Protein AF-A0A974TB53-F1 (afdb_monomer_lite)

Sequence (186 aa):
MPESQWANSAASGTAAAPPSTASGNTEPCIAALVDATGILVPASADDVLQRATAGQFFWLDIFTADAVARSNLLAKLGLNDTDRTWILHFGQAPRMAIAAPGARVVTMAIGPEDQWVEIHVLWTRAWIVTVWAGDAASLREVRQRFATGLHETHQTACVSGMVFASAVALDDRRKRDPGPCAALHA

pLDDT: mean 74.57, std 19.8, range [35.0, 96.62]

Secondary structure (DSSP, 8-state):
-PPPP----------PPPP-----------EEEE-TTS-EEE--HHHHHHHHHTT--EEEEE--S-HHHHHHHHHHTT--HHHHHHHT--SPPSEEEEETTEEEEEEEEE-GGG-EEEEEEEEESSEEEEEE-S-GGGGHHHHHHHHHHHHHHHHS-S-----SSSTTTTTTTTS-----------

Radius of gyration: 26.96 Å; chains: 1; bounding box: 76×101×52 Å

Structure (mmCIF, N/CA/C/O backbone):
data_AF-A0A974TB53-F1
#
_entry.id   AF-A0A974TB53-F1
#
loop_
_atom_site.group_PDB
_atom_site.id
_atom_site.type_symbol
_atom_site.label_atom_id
_atom_site.label_alt_id
_atom_site.label_comp_id
_atom_site.label_asym_id
_atom_site.label_entity_id
_atom_site.label_seq_id
_atom_site.pdbx_PDB_ins_code
_atom_site.Cartn_x
_atom_site.Cartn_y
_atom_site.Cartn_z
_atom_site.occupancy
_atom_site.B_iso_or_equiv
_atom_site.auth_seq_id
_atom_site.auth_comp_id
_atom_site.auth_asym_id
_atom_site.auth_atom_id
_atom_site.pdbx_PDB_model_num
ATOM 1 N N . MET A 1 1 ? -5.618 -88.867 -24.588 1.00 42.97 1 MET A N 1
ATOM 2 C CA . MET A 1 1 ? -4.859 -87.755 -23.983 1.00 42.97 1 MET A CA 1
ATOM 3 C C . MET A 1 1 ? -5.476 -86.469 -24.515 1.00 42.97 1 MET A C 1
ATOM 5 O O . MET A 1 1 ? -5.425 -86.286 -25.723 1.00 42.97 1 MET A O 1
ATOM 9 N N . PRO A 1 2 ? -6.194 -85.701 -23.678 1.00 57.38 2 PRO A N 1
ATOM 10 C CA . PRO A 1 2 ? -6.945 -84.516 -24.087 1.00 57.38 2 PRO A CA 1
ATOM 11 C C . PRO A 1 2 ? -6.045 -83.272 -24.072 1.00 57.38 2 PRO A C 1
ATOM 13 O O . PRO A 1 2 ? -5.333 -83.051 -23.095 1.00 57.38 2 PRO A O 1
ATOM 16 N N . GLU A 1 3 ? -6.082 -82.469 -25.136 1.00 50.22 3 GLU A N 1
ATOM 17 C CA . GLU A 1 3 ? -5.454 -81.145 -25.165 1.00 50.22 3 GLU A CA 1
ATOM 18 C C . GLU A 1 3 ? -6.449 -80.066 -24.739 1.00 50.22 3 GLU A C 1
ATOM 20 O O . GLU A 1 3 ? -7.622 -80.051 -25.117 1.00 50.22 3 GLU A O 1
ATOM 25 N N . SER A 1 4 ? -5.945 -79.208 -23.867 1.00 64.81 4 SER A N 1
ATOM 26 C CA . SER A 1 4 ? -6.684 -78.356 -22.956 1.00 64.81 4 SER A CA 1
ATOM 27 C C . SER A 1 4 ? -7.218 -77.090 -23.621 1.00 64.81 4 SER A C 1
ATOM 29 O O . SER A 1 4 ? -6.478 -76.307 -24.210 1.00 64.81 4 SER A O 1
ATOM 31 N N . GLN A 1 5 ? -8.509 -76.850 -23.407 1.00 51.31 5 GLN A N 1
ATOM 32 C CA . GLN A 1 5 ? -9.182 -75.562 -23.541 1.00 51.31 5 GLN A CA 1
ATOM 33 C C . GLN A 1 5 ? -8.558 -74.536 -22.584 1.00 51.31 5 GLN A C 1
ATOM 35 O O . GLN A 1 5 ? -8.612 -74.724 -21.370 1.00 51.31 5 GLN A O 1
ATOM 40 N N . TRP A 1 6 ? -8.018 -73.438 -23.116 1.00 54.56 6 TRP A N 1
ATOM 41 C CA . TRP A 1 6 ? -7.736 -72.222 -22.351 1.00 54.56 6 TRP A CA 1
ATOM 42 C C . TRP A 1 6 ? -8.387 -71.035 -23.057 1.00 54.56 6 TRP A C 1
ATOM 44 O O . TRP A 1 6 ? -8.051 -70.685 -24.187 1.00 54.56 6 TRP A O 1
ATOM 54 N N . ALA A 1 7 ? -9.375 -70.465 -22.375 1.00 51.41 7 ALA A N 1
ATOM 55 C CA . ALA A 1 7 ? -10.056 -69.237 -22.734 1.00 51.41 7 ALA A CA 1
ATOM 56 C C . ALA A 1 7 ? -9.145 -68.036 -22.451 1.00 51.41 7 ALA A C 1
ATOM 58 O O . ALA A 1 7 ? -8.627 -67.915 -21.344 1.00 51.41 7 ALA A O 1
ATOM 59 N N . ASN A 1 8 ? -9.010 -67.120 -23.411 1.00 52.06 8 ASN A N 1
ATOM 60 C CA . ASN A 1 8 ? -8.474 -65.785 -23.160 1.00 52.06 8 ASN A CA 1
ATOM 61 C C . ASN A 1 8 ? -9.580 -64.756 -23.399 1.00 52.06 8 ASN A C 1
ATOM 63 O O . ASN A 1 8 ? -9.909 -64.411 -24.532 1.00 52.06 8 ASN A O 1
ATOM 67 N N . SER A 1 9 ? -10.161 -64.298 -22.291 1.00 52.25 9 SER A N 1
ATOM 68 C CA . SER A 1 9 ? -11.059 -63.151 -22.225 1.00 52.25 9 SER A CA 1
ATOM 69 C C . SER A 1 9 ? -10.291 -61.872 -22.555 1.00 52.25 9 SER A C 1
ATOM 71 O O . SER A 1 9 ? -9.359 -61.497 -21.846 1.00 52.25 9 SER A O 1
ATOM 73 N N . ALA A 1 10 ? -10.705 -61.179 -23.614 1.00 45.72 10 ALA A N 1
ATOM 74 C CA . ALA A 1 10 ? -10.272 -59.820 -23.899 1.00 45.72 10 ALA A CA 1
ATOM 75 C C . ALA A 1 10 ? -10.968 -58.855 -22.924 1.00 45.72 10 ALA A C 1
ATOM 77 O O . ALA A 1 10 ? -12.157 -58.570 -23.059 1.00 45.72 10 ALA A O 1
ATOM 78 N N . ALA A 1 11 ? -10.235 -58.366 -21.925 1.00 47.53 11 ALA A N 1
ATOM 79 C CA . ALA A 1 11 ? -10.660 -57.239 -21.105 1.00 47.53 11 ALA A CA 1
ATOM 80 C C . ALA A 1 11 ? -10.198 -55.938 -21.778 1.00 47.53 11 ALA A C 1
ATOM 82 O O . ALA A 1 11 ? -9.008 -55.627 -21.808 1.00 47.53 11 ALA A O 1
ATOM 83 N N . SER A 1 12 ? -11.146 -55.178 -22.327 1.00 49.22 12 SER A N 1
ATOM 84 C CA . SER A 1 12 ? -10.936 -53.792 -22.747 1.00 49.22 12 SER A CA 1
ATOM 85 C C . SER A 1 12 ? -10.711 -52.921 -21.511 1.00 49.22 12 SER A C 1
ATOM 87 O O . SER A 1 12 ? -11.651 -52.426 -20.896 1.00 49.22 12 SER A O 1
ATOM 89 N N . GLY A 1 13 ? -9.447 -52.755 -21.126 1.00 42.25 13 GLY A N 1
ATOM 90 C CA . GLY A 1 13 ? -9.033 -51.724 -20.185 1.00 42.25 13 GLY A CA 1
ATOM 91 C C . GLY A 1 13 ? -9.036 -50.370 -20.886 1.00 42.25 13 GLY A C 1
ATOM 92 O O . GLY A 1 13 ? -8.106 -50.052 -21.624 1.00 42.25 13 GLY A O 1
ATOM 93 N N . THR A 1 14 ? -10.080 -49.574 -20.662 1.00 49.22 14 THR A N 1
ATOM 94 C CA . THR A 1 14 ? -10.079 -48.135 -20.943 1.00 49.22 14 THR A CA 1
ATOM 95 C C . THR A 1 14 ? -8.980 -47.498 -20.098 1.00 49.22 14 THR A C 1
ATOM 97 O O . THR A 1 14 ? -9.155 -47.273 -18.902 1.00 49.22 14 THR A O 1
ATOM 100 N N . ALA A 1 15 ? -7.819 -47.255 -20.704 1.00 47.12 15 ALA A N 1
ATOM 101 C CA . ALA A 1 15 ? -6.759 -46.482 -20.081 1.00 47.12 15 ALA A CA 1
ATOM 102 C C . ALA A 1 15 ? -7.272 -45.052 -19.867 1.00 47.12 15 ALA A C 1
ATOM 104 O O . ALA A 1 15 ? -7.548 -44.327 -20.823 1.00 47.12 15 ALA A O 1
ATOM 105 N N . ALA A 1 16 ? -7.441 -44.674 -18.600 1.00 45.31 16 ALA A N 1
ATOM 106 C CA . ALA A 1 16 ? -7.701 -43.303 -18.203 1.00 45.31 16 ALA A CA 1
ATOM 107 C C . ALA A 1 16 ? -6.558 -42.422 -18.721 1.00 45.31 16 ALA A C 1
ATOM 109 O O . ALA A 1 16 ? -5.386 -42.676 -18.430 1.00 45.31 16 ALA A O 1
ATOM 110 N N . ALA A 1 17 ? -6.908 -41.411 -19.514 1.00 45.88 17 ALA A N 1
ATOM 111 C CA . ALA A 1 17 ? -5.976 -40.375 -19.919 1.00 45.88 17 ALA A CA 1
ATOM 112 C C . ALA A 1 17 ? -5.320 -39.767 -18.662 1.00 45.88 17 ALA A C 1
ATOM 114 O O . ALA A 1 17 ? -6.017 -39.555 -17.663 1.00 45.88 17 ALA A O 1
ATOM 115 N N . PRO A 1 18 ? -4.003 -39.494 -18.677 1.00 49.19 18 PRO A N 1
ATOM 116 C CA . PRO A 1 18 ? -3.364 -38.794 -17.573 1.00 49.19 18 PRO A CA 1
ATOM 117 C C . PRO A 1 18 ? -4.063 -37.442 -17.363 1.00 49.19 18 PRO A C 1
ATOM 119 O O . PRO A 1 18 ? -4.491 -36.828 -18.347 1.00 49.19 18 PRO A O 1
ATOM 122 N N . PRO A 1 19 ? -4.200 -36.968 -16.111 1.00 44.72 19 PRO A N 1
ATOM 123 C CA . PRO A 1 19 ? -4.790 -35.667 -15.851 1.00 44.72 19 PRO A CA 1
ATOM 124 C C . PRO A 1 19 ? -4.003 -34.623 -16.636 1.00 44.72 19 PRO A C 1
ATOM 126 O O . PRO A 1 19 ? -2.792 -34.477 -16.454 1.00 44.72 19 PRO A O 1
ATOM 129 N N . SER A 1 20 ? -4.699 -33.926 -17.534 1.00 51.56 20 SER A N 1
ATOM 130 C CA . SER A 1 20 ? -4.191 -32.719 -18.161 1.00 51.56 20 SER A CA 1
ATOM 131 C C . SER A 1 20 ? -3.673 -31.824 -17.047 1.00 51.56 20 SER A C 1
ATOM 133 O O . SER A 1 20 ? -4.441 -31.371 -16.199 1.00 51.56 20 SER A O 1
ATOM 135 N N . THR A 1 21 ? -2.360 -31.609 -17.020 1.00 43.12 21 THR A N 1
ATOM 136 C CA . THR A 1 21 ? -1.756 -30.547 -16.230 1.00 43.12 21 THR A CA 1
ATOM 137 C C . THR A 1 21 ? -2.483 -29.275 -16.618 1.00 43.12 21 THR A C 1
ATOM 139 O O . THR A 1 21 ? -2.340 -28.800 -17.746 1.00 43.12 21 THR A O 1
ATOM 142 N N . ALA A 1 22 ? -3.315 -28.776 -15.705 1.00 43.00 22 A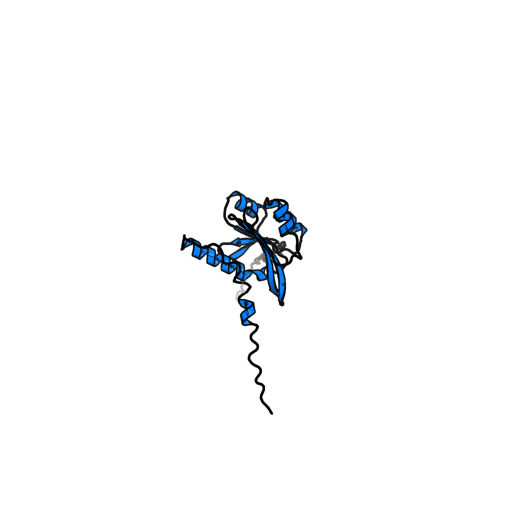LA A N 1
ATOM 143 C CA . ALA A 1 22 ? -3.845 -27.436 -15.773 1.00 43.00 22 ALA A CA 1
ATOM 144 C C . ALA A 1 22 ? -2.627 -26.517 -15.870 1.00 43.00 22 ALA A C 1
ATOM 146 O O . ALA A 1 22 ? -1.950 -26.246 -14.880 1.00 43.00 22 ALA A O 1
ATOM 147 N N . SER A 1 23 ? -2.306 -26.101 -17.093 1.00 43.94 23 SER A N 1
ATOM 148 C CA . SER A 1 23 ? -1.530 -24.900 -17.327 1.00 43.94 23 SER A CA 1
ATOM 149 C C . SER A 1 23 ? -2.449 -23.786 -16.848 1.00 43.94 23 SER A C 1
ATOM 151 O O . SER A 1 23 ? -3.318 -23.305 -17.570 1.00 43.94 23 SER A O 1
ATOM 153 N N . GLY A 1 24 ? -2.407 -23.558 -15.536 1.00 38.12 24 GLY A N 1
ATOM 154 C CA . GLY A 1 24 ? -3.139 -22.498 -14.889 1.00 38.12 24 GLY A CA 1
ATOM 155 C C . GLY A 1 24 ? -2.598 -21.213 -15.470 1.00 38.12 24 GLY A C 1
ATOM 156 O O . GLY A 1 24 ? -1.428 -20.884 -15.279 1.00 38.12 24 GLY A O 1
ATOM 157 N N . ASN A 1 25 ? -3.453 -20.507 -16.195 1.00 37.66 25 ASN A N 1
ATOM 158 C CA . ASN A 1 25 ? -3.259 -19.112 -16.539 1.00 37.66 25 ASN A CA 1
ATOM 159 C C . ASN A 1 25 ? -3.377 -18.332 -15.223 1.00 37.66 25 ASN A C 1
ATOM 161 O O . ASN A 1 25 ? -4.394 -17.701 -14.951 1.00 37.66 25 ASN A O 1
ATOM 165 N N . THR A 1 26 ? -2.394 -18.489 -14.340 1.00 49.94 26 THR A N 1
ATOM 166 C CA . THR A 1 26 ? -2.330 -17.766 -13.081 1.00 49.94 26 THR A CA 1
ATOM 167 C C . THR A 1 26 ? -1.953 -16.353 -13.470 1.00 49.94 26 THR A C 1
ATOM 169 O O . THR A 1 26 ? -0.773 -16.051 -13.655 1.00 49.94 26 THR A O 1
ATOM 172 N N . GLU A 1 27 ? -2.964 -15.513 -13.699 1.00 55.47 27 GLU A N 1
ATOM 173 C CA . GLU A 1 27 ? -2.743 -14.082 -13.849 1.00 55.47 27 GLU A CA 1
ATOM 174 C C . GLU A 1 27 ? -1.835 -13.628 -12.699 1.00 55.47 27 GLU A C 1
ATOM 176 O O . GLU A 1 27 ? -2.059 -14.019 -11.545 1.00 55.47 27 GLU A O 1
ATOM 181 N N . PRO A 1 28 ? -0.765 -12.877 -12.999 1.00 61.94 28 PRO A N 1
ATOM 182 C CA . PRO A 1 28 ? 0.184 -12.474 -11.982 1.00 61.94 28 PRO A CA 1
ATOM 183 C C . PRO A 1 28 ? -0.561 -11.676 -10.916 1.00 61.94 28 PRO A C 1
ATOM 185 O O . PRO A 1 28 ? -1.169 -10.643 -11.192 1.00 61.94 28 PRO A O 1
ATOM 188 N N . CYS A 1 29 ? -0.533 -12.187 -9.689 1.00 76.56 29 CYS A N 1
ATOM 189 C CA . CYS A 1 29 ? -1.139 -11.533 -8.544 1.00 76.56 29 CYS A CA 1
ATOM 190 C C . CYS A 1 29 ? -0.457 -10.173 -8.341 1.00 76.56 29 CYS A C 1
ATOM 192 O O . CYS A 1 29 ? 0.718 -10.116 -7.994 1.00 76.56 29 CYS A O 1
ATOM 194 N N . ILE A 1 30 ? -1.177 -9.081 -8.607 1.00 84.94 30 ILE A N 1
ATOM 195 C CA . ILE A 1 30 ? -0.637 -7.713 -8.537 1.00 84.94 30 ILE A CA 1
ATOM 196 C C . ILE A 1 30 ? -0.696 -7.110 -7.129 1.00 84.94 30 ILE A C 1
ATOM 198 O O . ILE A 1 30 ? -0.073 -6.077 -6.870 1.00 84.94 30 ILE A O 1
ATOM 202 N N . ALA A 1 31 ? -1.485 -7.725 -6.246 1.00 90.12 31 ALA A N 1
ATOM 203 C CA . ALA A 1 31 ? -1.683 -7.293 -4.877 1.00 90.12 31 ALA A CA 1
ATOM 204 C C . ALA A 1 31 ? -2.130 -8.449 -3.986 1.00 90.12 31 ALA A C 1
ATOM 206 O O . ALA A 1 31 ? -2.887 -9.325 -4.403 1.00 90.12 31 ALA A O 1
ATOM 207 N N . ALA A 1 32 ? -1.705 -8.413 -2.733 1.00 92.12 32 ALA A N 1
ATOM 208 C CA . ALA A 1 32 ? -2.058 -9.420 -1.755 1.00 92.12 32 ALA A CA 1
ATOM 209 C C . ALA A 1 32 ? -2.308 -8.800 -0.382 1.00 92.12 32 ALA A C 1
ATOM 211 O O . ALA A 1 32 ? -1.720 -7.788 -0.004 1.00 92.12 32 ALA A O 1
ATOM 212 N N . LEU A 1 33 ? -3.197 -9.431 0.372 1.00 91.44 33 LEU A N 1
ATOM 213 C CA . LEU A 1 33 ? -3.407 -9.142 1.777 1.00 91.44 33 LEU A CA 1
ATOM 214 C C . LEU A 1 33 ? -2.342 -9.878 2.581 1.00 91.44 33 LEU A C 1
ATOM 216 O O . LEU A 1 33 ? -2.084 -11.058 2.345 1.00 91.44 33 LEU A O 1
ATOM 220 N N . VAL A 1 34 ? -1.747 -9.186 3.545 1.00 87.56 34 VAL A N 1
ATOM 221 C CA . VAL A 1 34 ? -0.861 -9.813 4.523 1.00 87.56 34 VAL A CA 1
ATOM 222 C C . VAL A 1 34 ? -1.735 -10.407 5.619 1.00 87.56 34 VAL A C 1
ATOM 224 O O . VAL A 1 34 ? -2.465 -9.684 6.304 1.00 87.56 34 VAL A O 1
ATOM 227 N N . ASP A 1 35 ? -1.716 -11.729 5.752 1.00 82.62 35 ASP A N 1
ATOM 228 C CA . ASP A 1 35 ? -2.458 -12.407 6.808 1.00 82.62 35 ASP A CA 1
ATOM 229 C C . ASP A 1 35 ? -1.748 -12.316 8.172 1.00 82.62 35 ASP A C 1
ATOM 231 O O . ASP A 1 35 ? -0.656 -11.758 8.306 1.00 82.62 35 ASP A O 1
ATOM 235 N N . ALA A 1 36 ? -2.377 -12.878 9.208 1.00 76.88 36 ALA A N 1
ATOM 236 C CA . ALA A 1 36 ? -1.829 -12.872 10.562 1.00 76.88 36 ALA A CA 1
ATOM 237 C C . ALA A 1 36 ? -0.488 -13.619 10.683 1.00 76.88 36 ALA A C 1
ATOM 239 O O . ALA A 1 36 ? 0.217 -13.410 11.661 1.00 76.88 36 ALA A O 1
ATOM 240 N N . THR A 1 37 ? -0.134 -14.472 9.717 1.00 73.88 37 THR A N 1
ATOM 241 C CA . THR A 1 37 ? 1.133 -15.221 9.650 1.00 73.88 37 THR A CA 1
ATOM 242 C C . THR A 1 37 ? 2.181 -14.547 8.757 1.00 73.88 37 THR A C 1
ATOM 244 O O . THR A 1 37 ? 3.331 -14.982 8.703 1.00 73.88 37 THR A O 1
ATOM 247 N N . GLY A 1 38 ? 1.815 -13.450 8.090 1.00 76.25 38 GLY A N 1
ATOM 248 C CA . GLY A 1 38 ? 2.710 -12.670 7.239 1.00 76.25 38 GLY A CA 1
ATOM 249 C C . GLY A 1 38 ? 2.776 -13.219 5.820 1.00 76.25 38 GLY A C 1
ATOM 250 O O . GLY A 1 38 ? 3.624 -12.793 5.032 1.00 76.25 38 GLY A O 1
ATOM 251 N N . ILE A 1 39 ? 1.899 -14.171 5.497 1.00 83.25 39 ILE A N 1
ATOM 252 C CA . ILE A 1 39 ? 1.774 -14.761 4.172 1.00 83.25 39 ILE A CA 1
ATOM 253 C C . ILE A 1 39 ? 0.922 -13.834 3.307 1.00 83.25 39 ILE A C 1
ATOM 255 O O . ILE A 1 39 ? -0.051 -13.227 3.758 1.00 83.25 39 ILE A O 1
ATOM 259 N N . LEU A 1 40 ? 1.326 -13.721 2.042 1.00 87.00 40 LEU A N 1
ATOM 260 C CA . LEU A 1 40 ? 0.571 -13.015 1.022 1.00 87.00 40 LEU A CA 1
ATOM 261 C C . LEU A 1 40 ? -0.572 -13.894 0.521 1.00 87.00 40 LEU A C 1
ATOM 263 O O . LEU A 1 40 ? -0.343 -14.907 -0.138 1.00 87.00 40 LEU A O 1
ATOM 267 N N . VAL A 1 41 ? -1.798 -13.467 0.792 1.00 90.44 41 VAL A N 1
ATOM 268 C CA . VAL A 1 41 ? -3.006 -14.048 0.210 1.00 90.44 41 VAL A CA 1
ATOM 269 C C . VAL A 1 41 ? -3.426 -13.170 -0.966 1.00 90.44 41 VAL A C 1
ATOM 271 O O . VAL A 1 41 ? -3.638 -11.975 -0.747 1.00 90.44 41 VAL A O 1
ATOM 274 N N . PRO A 1 42 ? -3.537 -13.705 -2.200 1.00 90.75 42 PRO A N 1
ATOM 275 C CA . PRO A 1 42 ? -4.005 -12.933 -3.345 1.00 90.75 42 PRO A CA 1
ATOM 276 C C . PRO A 1 42 ? -5.272 -12.155 -3.011 1.00 90.75 42 PRO A C 1
ATOM 278 O O . PRO A 1 42 ? -6.210 -12.716 -2.447 1.00 90.75 42 PRO A O 1
ATOM 281 N N . ALA A 1 43 ? -5.272 -10.861 -3.319 1.00 89.12 43 ALA A N 1
ATOM 282 C CA . ALA A 1 43 ? -6.369 -9.977 -2.969 1.00 89.12 43 ALA A CA 1
ATOM 283 C C . ALA A 1 43 ? -7.109 -9.553 -4.230 1.00 89.12 43 ALA A C 1
ATOM 285 O O . ALA A 1 43 ? -6.548 -8.881 -5.100 1.00 89.12 43 ALA A O 1
ATOM 286 N N . SER A 1 44 ? -8.388 -9.908 -4.310 1.00 86.12 44 SER A N 1
ATOM 287 C CA . SER A 1 44 ? -9.283 -9.263 -5.255 1.00 86.12 44 SER A CA 1
ATOM 288 C C . SER A 1 44 ? -9.660 -7.872 -4.746 1.00 86.12 44 SER A C 1
ATOM 290 O O . SER A 1 44 ? -9.516 -7.528 -3.569 1.00 86.12 44 SER A O 1
ATOM 292 N N . ALA A 1 45 ? -10.186 -7.051 -5.645 1.00 82.56 45 ALA A N 1
ATOM 293 C CA . ALA A 1 45 ? -10.740 -5.770 -5.246 1.00 82.56 45 ALA A CA 1
ATOM 294 C C . ALA A 1 45 ? -11.922 -5.895 -4.270 1.00 82.56 45 ALA A C 1
ATOM 296 O O . ALA A 1 45 ? -12.100 -5.023 -3.419 1.00 82.56 45 ALA A O 1
ATOM 297 N N . ASP A 1 46 ? -12.708 -6.963 -4.396 1.00 86.25 46 ASP A N 1
ATOM 298 C CA . ASP A 1 46 ? -13.880 -7.192 -3.557 1.00 86.25 46 ASP A CA 1
ATOM 299 C C . ASP A 1 46 ? -13.455 -7.573 -2.133 1.00 86.25 46 ASP A C 1
ATOM 301 O O . ASP A 1 46 ? -14.017 -7.044 -1.175 1.00 86.25 46 ASP A O 1
ATOM 305 N N . ASP A 1 47 ? -12.388 -8.371 -1.978 1.00 88.38 47 ASP A N 1
ATOM 306 C CA . ASP A 1 47 ? -11.802 -8.697 -0.666 1.00 88.38 47 ASP A CA 1
ATOM 307 C C . ASP A 1 47 ? -11.357 -7.433 0.079 1.00 88.38 47 ASP A C 1
ATOM 309 O O . ASP A 1 47 ? -11.581 -7.267 1.283 1.00 88.38 47 ASP A O 1
ATOM 313 N N . VAL A 1 48 ? -10.719 -6.522 -0.655 1.00 86.62 48 VAL A N 1
ATOM 314 C CA . VAL A 1 48 ? -10.229 -5.249 -0.129 1.00 86.62 48 VAL A CA 1
ATOM 315 C C . VAL A 1 48 ? -11.395 -4.357 0.301 1.00 86.62 48 VAL A C 1
ATOM 317 O O . VAL A 1 48 ? -11.391 -3.836 1.420 1.00 86.62 48 VAL A O 1
ATOM 320 N N . LEU A 1 49 ? -12.415 -4.213 -0.551 1.00 86.56 49 LEU A N 1
ATOM 321 C CA . LEU A 1 49 ? -13.607 -3.421 -0.246 1.00 86.56 49 LEU A CA 1
ATOM 322 C C . LEU A 1 49 ? -14.376 -3.992 0.953 1.00 86.56 49 LEU A C 1
ATOM 324 O O . LEU A 1 49 ? -14.817 -3.235 1.823 1.00 86.56 49 LEU A O 1
ATOM 328 N N . GLN A 1 50 ? -14.503 -5.317 1.035 1.00 89.31 50 GLN A N 1
ATOM 329 C CA . GLN A 1 50 ? -15.153 -5.998 2.149 1.00 89.31 50 GLN A CA 1
ATOM 330 C C . GLN A 1 50 ? -14.443 -5.699 3.475 1.00 89.31 50 GLN A C 1
ATOM 332 O O . GLN A 1 50 ? -15.102 -5.311 4.440 1.00 89.31 50 GLN A O 1
ATOM 337 N N . ARG A 1 51 ? -13.109 -5.820 3.533 1.00 88.56 51 ARG A N 1
ATOM 338 C CA . ARG A 1 51 ? -12.338 -5.533 4.759 1.00 88.56 51 ARG A CA 1
ATOM 339 C C . ARG A 1 51 ? -12.405 -4.065 5.162 1.00 88.56 51 ARG A C 1
ATOM 341 O O . ARG A 1 51 ? -12.592 -3.770 6.342 1.00 88.56 51 ARG A O 1
ATOM 348 N N . ALA A 1 52 ? -12.310 -3.160 4.188 1.00 85.12 52 ALA A N 1
ATOM 349 C CA . ALA A 1 52 ? -12.453 -1.726 4.419 1.00 85.12 52 ALA A CA 1
ATOM 350 C C . ALA A 1 52 ? -13.831 -1.382 5.007 1.00 85.12 52 ALA A C 1
ATOM 352 O O . ALA A 1 52 ? -13.915 -0.653 5.994 1.00 85.12 52 ALA A O 1
ATOM 353 N N . THR A 1 53 ? -14.901 -1.963 4.459 1.00 87.19 53 THR A N 1
ATOM 354 C CA . THR A 1 53 ? -16.281 -1.737 4.925 1.00 87.19 53 THR A CA 1
ATOM 355 C C . THR A 1 53 ? -16.536 -2.358 6.299 1.00 87.19 53 THR A C 1
ATOM 357 O O . THR A 1 53 ? -17.243 -1.778 7.119 1.00 87.19 53 THR A O 1
ATOM 360 N N . ALA A 1 54 ? -15.933 -3.516 6.582 1.00 87.81 54 ALA A N 1
ATOM 361 C CA . ALA A 1 54 ? -16.032 -4.184 7.878 1.00 87.81 54 ALA A CA 1
ATOM 362 C C . ALA A 1 54 ? -15.259 -3.465 9.002 1.00 87.81 54 ALA A C 1
ATOM 364 O O . ALA A 1 54 ? -15.377 -3.859 10.163 1.00 87.81 54 ALA A O 1
AT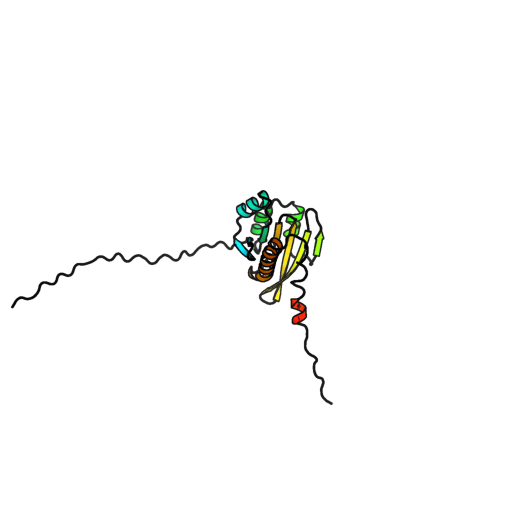OM 365 N N . GLY A 1 55 ? -14.447 -2.448 8.682 1.00 83.50 55 GLY A N 1
ATOM 366 C CA . GLY A 1 55 ? -13.622 -1.730 9.659 1.00 83.50 55 GLY A CA 1
ATOM 367 C C . GLY A 1 55 ? -12.541 -2.603 10.303 1.00 83.50 55 GLY A C 1
ATOM 368 O O . GLY A 1 55 ? -12.029 -2.268 11.371 1.00 83.50 55 GLY A O 1
ATOM 369 N N . GLN A 1 56 ? -12.211 -3.738 9.684 1.00 85.00 56 GLN A N 1
ATOM 370 C CA . GLN A 1 56 ? -11.180 -4.642 10.175 1.00 85.00 56 GLN A CA 1
ATOM 371 C C . GLN A 1 56 ? -9.811 -4.108 9.791 1.00 85.00 56 GLN A C 1
ATOM 373 O O . GLN A 1 56 ? -9.613 -3.663 8.662 1.00 85.00 56 GLN A O 1
ATOM 378 N N . PHE A 1 57 ? -8.851 -4.204 10.710 1.00 86.50 57 PHE A N 1
ATOM 379 C CA . PHE A 1 57 ? -7.478 -3.873 10.370 1.00 86.50 57 PHE A CA 1
ATOM 380 C C . PHE A 1 57 ? -6.949 -4.817 9.286 1.00 86.50 57 PHE A C 1
ATOM 382 O O . PHE A 1 57 ? -7.067 -6.038 9.410 1.00 86.50 57 PHE A O 1
ATOM 389 N N . PHE A 1 58 ? -6.345 -4.268 8.235 1.00 89.62 58 PHE A N 1
ATOM 390 C CA . PHE A 1 58 ? -5.669 -5.063 7.213 1.00 89.62 58 PHE A CA 1
ATOM 391 C C . PHE A 1 58 ? -4.418 -4.368 6.686 1.00 89.62 58 PHE A C 1
ATOM 393 O O . PHE A 1 58 ? -4.297 -3.144 6.718 1.00 89.62 58 PHE A O 1
ATOM 400 N N . TRP A 1 59 ? -3.498 -5.166 6.153 1.00 93.81 59 TRP A N 1
ATOM 401 C CA . TRP A 1 59 ? -2.396 -4.673 5.343 1.00 93.81 59 TRP A CA 1
ATOM 402 C C . TRP A 1 59 ? -2.554 -5.202 3.917 1.00 93.81 59 TRP A C 1
ATOM 404 O O . TRP A 1 59 ? -2.558 -6.412 3.695 1.00 93.81 59 TRP A O 1
ATOM 414 N N . LEU A 1 60 ? -2.728 -4.284 2.966 1.00 94.12 60 LEU A N 1
ATOM 415 C CA . LEU A 1 60 ? -2.712 -4.551 1.532 1.00 94.12 60 LEU A CA 1
ATOM 416 C C . LEU A 1 60 ? -1.339 -4.204 0.954 1.00 94.12 60 LEU A C 1
ATOM 418 O O . LEU A 1 60 ? -0.871 -3.075 1.091 1.00 94.12 60 LEU A O 1
ATOM 422 N N . ASP A 1 61 ? -0.726 -5.161 0.274 1.00 94.19 61 ASP A N 1
ATOM 423 C CA . ASP A 1 61 ? 0.565 -4.999 -0.373 1.00 94.19 61 ASP A CA 1
ATOM 424 C C . ASP A 1 61 ? 0.426 -5.100 -1.894 1.00 94.19 61 ASP A C 1
ATOM 426 O O . ASP A 1 61 ? -0.015 -6.125 -2.410 1.00 94.19 61 ASP A O 1
ATOM 430 N N . ILE A 1 62 ? 0.779 -4.032 -2.609 1.00 94.00 62 ILE A N 1
ATOM 431 C CA . ILE A 1 62 ? 0.653 -3.899 -4.064 1.00 94.00 62 ILE A CA 1
ATOM 432 C C . ILE A 1 62 ? 2.058 -3.825 -4.666 1.00 94.00 62 ILE A C 1
ATOM 434 O O . ILE A 1 62 ? 2.766 -2.836 -4.476 1.00 94.00 62 ILE A O 1
ATOM 438 N N . PHE A 1 63 ? 2.446 -4.854 -5.418 1.00 90.31 63 PHE A N 1
ATOM 439 C CA . PHE A 1 63 ? 3.830 -5.066 -5.875 1.00 90.31 63 PHE A CA 1
ATOM 440 C C . PHE A 1 63 ? 3.963 -5.205 -7.401 1.00 90.31 63 PHE A C 1
ATOM 442 O O . PHE A 1 63 ? 4.925 -5.774 -7.911 1.00 90.31 63 PHE A O 1
ATOM 449 N N . THR A 1 64 ? 3.001 -4.678 -8.162 1.00 86.00 64 THR A N 1
ATOM 450 C CA . THR A 1 64 ? 3.052 -4.687 -9.631 1.00 86.00 64 THR A CA 1
ATOM 451 C C . THR A 1 64 ? 3.813 -3.495 -10.217 1.00 86.00 64 THR A C 1
ATOM 453 O O . THR A 1 64 ? 3.664 -2.349 -9.778 1.00 86.00 64 THR A O 1
ATOM 456 N N . ALA A 1 65 ? 4.579 -3.757 -11.280 1.00 84.88 65 ALA A N 1
ATOM 457 C CA . ALA A 1 65 ? 5.168 -2.721 -12.127 1.00 84.88 65 ALA A CA 1
ATOM 458 C C . ALA A 1 65 ? 4.128 -2.034 -13.037 1.00 84.88 65 ALA A C 1
ATOM 460 O O . ALA A 1 65 ? 4.374 -0.929 -13.521 1.00 84.88 65 ALA A O 1
ATOM 461 N N . ASP A 1 66 ? 2.955 -2.644 -13.243 1.00 89.12 66 ASP A N 1
ATOM 462 C CA . ASP A 1 66 ? 1.883 -2.079 -14.063 1.00 89.12 66 ASP A CA 1
ATOM 463 C C . ASP A 1 66 ? 1.180 -0.921 -13.334 1.00 89.12 66 ASP A C 1
ATOM 465 O O . ASP A 1 66 ? 0.398 -1.099 -12.392 1.00 89.12 66 ASP A O 1
ATOM 469 N N . ALA A 1 67 ? 1.451 0.297 -13.804 1.00 88.62 67 ALA A N 1
ATOM 470 C CA . ALA A 1 67 ? 0.874 1.519 -13.263 1.00 88.62 67 ALA A CA 1
ATOM 471 C C . ALA A 1 67 ? -0.652 1.607 -13.438 1.00 88.62 67 ALA A C 1
ATOM 473 O O . ALA A 1 67 ? -1.327 2.158 -12.564 1.00 88.62 67 ALA A O 1
ATOM 474 N N . VAL A 1 68 ? -1.204 1.063 -14.528 1.00 89.94 68 VAL A N 1
ATOM 475 C CA . VAL A 1 68 ? -2.648 1.078 -14.805 1.00 89.94 68 VAL A CA 1
ATOM 476 C C . VAL A 1 68 ? -3.357 0.125 -13.854 1.00 89.94 68 VAL A C 1
ATOM 478 O O . VAL A 1 68 ? -4.314 0.523 -13.187 1.00 89.94 68 VAL A O 1
ATOM 481 N N . ALA A 1 69 ? -2.849 -1.102 -13.723 1.00 88.38 69 ALA A N 1
ATOM 482 C CA . ALA A 1 69 ? -3.396 -2.093 -12.801 1.00 88.38 69 ALA A CA 1
ATOM 483 C C . ALA A 1 69 ? -3.381 -1.584 -11.349 1.00 88.38 69 ALA A C 1
ATOM 485 O O . ALA A 1 69 ? -4.387 -1.661 -10.638 1.00 88.38 69 ALA A O 1
ATOM 486 N N . ARG A 1 70 ? -2.268 -0.968 -10.935 1.00 90.00 70 ARG A N 1
ATOM 487 C CA . ARG A 1 70 ? -2.122 -0.349 -9.614 1.00 90.00 70 ARG A CA 1
ATOM 488 C C . ARG A 1 70 ? -3.111 0.798 -9.388 1.00 90.00 70 ARG A C 1
ATOM 490 O O . ARG A 1 70 ? -3.767 0.839 -8.349 1.00 90.00 70 ARG A O 1
ATOM 497 N N . SER A 1 71 ? -3.244 1.713 -10.349 1.00 90.25 71 SER A N 1
ATOM 498 C CA . SER A 1 71 ? -4.188 2.837 -10.267 1.00 90.25 71 SER A CA 1
ATOM 499 C C . SER A 1 71 ? -5.639 2.357 -10.139 1.00 90.25 71 SER A C 1
ATOM 501 O O . SER A 1 71 ? -6.381 2.831 -9.275 1.00 90.25 71 SER A O 1
ATOM 503 N N . ASN A 1 72 ? -6.023 1.355 -10.938 1.00 88.31 72 ASN A N 1
ATOM 504 C CA . ASN A 1 72 ? -7.360 0.764 -10.910 1.00 88.31 72 ASN A CA 1
ATOM 505 C C . ASN A 1 72 ? -7.678 0.108 -9.561 1.00 88.31 72 ASN A C 1
ATOM 507 O O . ASN A 1 72 ? -8.794 0.252 -9.064 1.00 88.31 72 ASN A O 1
ATOM 511 N N . LEU A 1 73 ? -6.714 -0.587 -8.950 1.00 87.19 73 LEU A N 1
ATOM 512 C CA . LEU A 1 73 ? -6.897 -1.187 -7.628 1.00 87.19 73 LEU A CA 1
ATOM 513 C C . LEU A 1 73 ? -7.035 -0.118 -6.534 1.00 87.19 73 LEU A C 1
ATOM 515 O O . LEU A 1 73 ? -7.963 -0.176 -5.729 1.00 87.19 73 LEU A O 1
ATOM 519 N N . LEU A 1 74 ? -6.163 0.895 -6.535 1.00 89.25 74 LEU A N 1
ATOM 520 C CA . LEU A 1 74 ? -6.204 1.993 -5.562 1.00 89.25 74 LEU A CA 1
ATOM 521 C C . LEU A 1 74 ? -7.492 2.823 -5.658 1.00 89.25 74 LEU A C 1
ATOM 523 O O . LEU A 1 74 ? -7.977 3.317 -4.644 1.00 89.25 74 LEU A O 1
ATOM 527 N N . ALA A 1 75 ? -8.079 2.960 -6.849 1.00 88.06 75 ALA A N 1
ATOM 528 C CA . ALA A 1 75 ? -9.362 3.640 -7.017 1.00 88.06 75 ALA A CA 1
ATOM 529 C C . ALA A 1 75 ? -10.505 2.946 -6.250 1.00 88.06 75 ALA A C 1
ATOM 531 O O . ALA A 1 75 ? -11.442 3.610 -5.813 1.00 88.06 75 ALA A O 1
ATOM 532 N N . LYS A 1 76 ? -10.416 1.627 -6.040 1.00 84.94 76 LYS A N 1
ATOM 533 C CA . LYS A 1 76 ? -11.431 0.843 -5.322 1.00 84.94 76 LYS A CA 1
ATOM 534 C C . LYS A 1 76 ? -11.281 0.893 -3.798 1.00 84.94 76 LYS A C 1
ATOM 536 O O . LYS A 1 76 ? -12.225 0.563 -3.091 1.00 84.94 76 LYS A O 1
ATOM 541 N N . LEU A 1 77 ? -10.138 1.360 -3.290 1.00 82.50 77 LEU A N 1
ATOM 542 C CA . LEU A 1 77 ? -9.889 1.560 -1.855 1.00 82.50 77 LEU A CA 1
ATOM 543 C C . LEU A 1 77 ? -10.621 2.778 -1.266 1.00 82.50 77 LEU A C 1
ATOM 545 O O . LEU A 1 77 ? -10.548 3.005 -0.061 1.00 82.50 77 LEU A O 1
ATOM 549 N N . GLY A 1 78 ? -11.282 3.593 -2.097 1.00 84.12 78 GLY A N 1
ATOM 550 C CA . GLY A 1 78 ? -11.948 4.817 -1.642 1.00 84.12 78 GLY A CA 1
ATOM 551 C C . GLY A 1 78 ? -10.976 5.879 -1.114 1.00 84.12 78 GLY A C 1
ATOM 552 O O . GLY A 1 78 ? -11.369 6.739 -0.327 1.00 84.12 78 GLY A O 1
ATOM 553 N N . LEU A 1 79 ? -9.703 5.818 -1.521 1.00 87.38 79 LEU A N 1
ATOM 554 C CA . LEU A 1 79 ? -8.715 6.844 -1.194 1.00 87.38 79 LEU A CA 1
ATOM 555 C C . LEU A 1 79 ? -9.146 8.187 -1.790 1.00 87.38 79 LEU A C 1
ATOM 557 O O . LEU A 1 79 ? -9.620 8.247 -2.925 1.00 87.38 79 LEU A O 1
ATOM 561 N N . ASN A 1 80 ? -8.925 9.275 -1.051 1.00 89.69 80 ASN A N 1
ATOM 562 C CA . ASN A 1 80 ? -9.075 10.607 -1.630 1.00 89.69 80 ASN A CA 1
ATOM 563 C C . ASN A 1 80 ? -8.013 10.840 -2.722 1.00 89.69 80 ASN A C 1
ATOM 565 O O . ASN A 1 80 ? -6.961 10.194 -2.757 1.00 89.69 80 ASN A O 1
ATOM 569 N N . ASP A 1 81 ? -8.269 11.811 -3.598 1.00 91.56 81 ASP A N 1
ATOM 570 C CA . ASP A 1 81 ? -7.394 12.100 -4.737 1.00 91.56 81 ASP A CA 1
ATOM 571 C C . ASP A 1 81 ? -5.970 12.484 -4.336 1.00 91.56 81 ASP A C 1
ATOM 573 O O . ASP A 1 81 ? -5.021 12.172 -5.059 1.00 91.56 81 ASP A O 1
ATOM 577 N N . THR A 1 82 ? -5.800 13.125 -3.177 1.00 92.62 82 THR A N 1
ATOM 578 C CA . THR A 1 82 ? -4.476 13.521 -2.685 1.00 92.62 82 THR A CA 1
ATOM 579 C C . THR A 1 82 ? -3.647 12.296 -2.314 1.00 92.62 82 THR A C 1
ATOM 581 O O . THR A 1 82 ? -2.504 12.185 -2.749 1.00 92.62 82 THR A O 1
ATOM 584 N N . ASP A 1 83 ? -4.216 11.359 -1.556 1.00 92.75 83 ASP A N 1
ATOM 585 C CA . ASP A 1 83 ? -3.557 10.109 -1.169 1.00 92.75 83 ASP A CA 1
ATOM 586 C C . ASP A 1 83 ? -3.264 9.230 -2.386 1.00 92.75 83 ASP A C 1
ATOM 588 O O . ASP A 1 83 ? -2.148 8.731 -2.532 1.00 92.75 83 ASP A O 1
ATOM 592 N N . ARG A 1 84 ? -4.236 9.100 -3.299 1.00 93.38 84 ARG A N 1
ATOM 593 C CA . ARG A 1 84 ? -4.077 8.323 -4.534 1.00 93.38 84 ARG A CA 1
ATOM 594 C C . ARG A 1 84 ? -2.977 8.889 -5.431 1.00 93.38 84 ARG A C 1
ATOM 596 O O . ARG A 1 84 ? -2.149 8.134 -5.926 1.00 93.38 84 ARG A O 1
ATOM 603 N N . THR A 1 85 ? -2.945 10.205 -5.631 1.00 93.75 85 THR A N 1
ATOM 604 C CA . THR A 1 85 ? -1.895 10.853 -6.436 1.00 93.75 85 THR A CA 1
ATOM 605 C C . THR A 1 85 ? -0.533 10.704 -5.769 1.00 93.75 85 THR A C 1
ATOM 607 O O . THR A 1 85 ? 0.462 10.430 -6.435 1.00 93.75 85 THR A O 1
ATOM 610 N N . TRP A 1 86 ? -0.486 10.855 -4.445 1.00 94.75 86 TRP A N 1
ATOM 611 C CA . TRP A 1 86 ? 0.754 10.786 -3.687 1.00 94.75 86 TRP A CA 1
ATOM 612 C C . TRP A 1 86 ? 1.389 9.390 -3.735 1.00 94.75 86 TRP A C 1
ATOM 614 O O . TRP A 1 86 ? 2.576 9.294 -4.039 1.00 94.75 86 TRP A O 1
ATOM 624 N N . ILE A 1 87 ? 0.607 8.328 -3.500 1.00 95.19 87 ILE A N 1
ATOM 625 C CA . ILE A 1 87 ? 1.106 6.940 -3.434 1.00 95.19 87 ILE A CA 1
ATOM 626 C C . ILE A 1 87 ? 1.504 6.384 -4.815 1.00 95.19 87 ILE A C 1
ATOM 628 O O . ILE A 1 87 ? 2.224 5.396 -4.914 1.00 95.19 87 ILE A O 1
ATOM 632 N N . LEU A 1 88 ? 1.021 7.002 -5.898 1.00 95.06 88 LEU A N 1
ATOM 633 C CA . LEU A 1 88 ? 1.335 6.618 -7.278 1.00 95.06 88 LEU A CA 1
ATOM 634 C C . LEU A 1 88 ? 2.553 7.344 -7.859 1.00 95.06 88 LEU A C 1
ATOM 636 O O . LEU A 1 88 ? 2.998 7.000 -8.955 1.00 95.06 88 LEU A O 1
ATOM 640 N N . HIS A 1 89 ? 3.081 8.351 -7.167 1.00 94.62 89 HIS A N 1
ATOM 641 C CA . HIS A 1 89 ? 4.149 9.193 -7.687 1.00 94.62 89 HIS A CA 1
ATOM 642 C C . HIS A 1 89 ? 5.522 8.611 -7.324 1.00 94.62 89 HIS A C 1
ATOM 644 O O . HIS A 1 89 ? 6.106 8.977 -6.316 1.00 94.62 89 HIS A O 1
ATOM 650 N N . PHE A 1 90 ? 6.044 7.701 -8.140 1.00 93.62 90 PHE A N 1
ATOM 651 C CA . PHE A 1 90 ? 7.396 7.151 -7.967 1.00 93.62 90 PHE A CA 1
ATOM 652 C C . PHE A 1 90 ? 8.493 8.151 -8.370 1.00 93.62 90 PHE A C 1
ATOM 654 O O . PHE A 1 90 ? 8.231 9.109 -9.097 1.00 93.62 90 PHE A O 1
ATOM 661 N N . GLY A 1 91 ? 9.726 7.909 -7.922 1.00 94.12 91 GLY A N 1
ATOM 662 C CA . GLY A 1 91 ? 10.882 8.788 -8.098 1.00 94.12 91 GLY A CA 1
ATOM 663 C C . GLY A 1 91 ? 11.039 9.814 -6.973 1.00 94.12 91 GLY A C 1
ATOM 664 O O . GLY A 1 91 ? 11.738 10.815 -7.142 1.00 94.12 91 GLY A O 1
ATOM 665 N N . GLN A 1 92 ? 10.368 9.612 -5.838 1.00 93.94 92 GLN A N 1
ATOM 666 C CA . GLN A 1 92 ? 10.426 10.535 -4.711 1.00 93.94 92 GLN A CA 1
ATOM 667 C C . GLN A 1 92 ? 11.616 10.226 -3.796 1.00 93.94 92 GLN A C 1
ATOM 669 O O . GLN A 1 92 ? 11.947 9.074 -3.527 1.00 93.94 92 GLN A O 1
ATOM 674 N N . ALA A 1 93 ? 12.222 11.273 -3.230 1.00 95.38 93 ALA A N 1
ATOM 675 C CA . ALA A 1 93 ? 13.165 11.100 -2.129 1.00 95.38 93 ALA A CA 1
ATOM 676 C C . ALA A 1 93 ? 12.447 10.536 -0.882 1.00 95.38 93 ALA A C 1
ATOM 678 O O . ALA A 1 93 ? 11.291 10.911 -0.634 1.00 95.38 93 ALA A O 1
ATOM 679 N N . PRO A 1 94 ? 13.121 9.707 -0.057 1.00 95.88 94 PRO A N 1
ATOM 680 C CA . PRO A 1 94 ? 12.547 9.192 1.179 1.00 95.88 94 PRO A CA 1
ATOM 681 C C . PRO A 1 94 ? 12.061 10.317 2.086 1.00 95.88 94 PRO A C 1
ATOM 683 O O . PRO A 1 94 ? 12.789 11.269 2.373 1.00 95.88 94 PRO A O 1
ATOM 686 N N . ARG A 1 95 ? 10.810 10.221 2.529 1.00 96.31 95 ARG A N 1
ATOM 687 C CA . ARG A 1 95 ? 10.162 11.245 3.350 1.00 96.31 95 ARG A CA 1
ATOM 688 C C . ARG A 1 95 ? 8.997 10.672 4.128 1.00 96.31 95 ARG A C 1
ATOM 690 O O . ARG A 1 95 ? 8.359 9.718 3.698 1.00 96.31 95 ARG A O 1
ATOM 697 N N . MET A 1 96 ? 8.675 11.318 5.239 1.00 96.19 96 MET A N 1
ATOM 698 C CA . MET A 1 96 ? 7.509 11.005 6.053 1.00 96.19 96 MET A CA 1
ATOM 699 C C . MET A 1 96 ? 6.681 12.269 6.256 1.00 96.19 96 MET A C 1
ATOM 701 O O . MET A 1 96 ? 7.224 13.337 6.530 1.00 96.19 96 MET A O 1
ATOM 705 N N . ALA A 1 97 ? 5.366 12.138 6.137 1.00 94.25 97 ALA A N 1
ATOM 706 C CA . ALA A 1 97 ? 4.416 13.192 6.446 1.00 94.25 97 ALA A CA 1
ATOM 707 C C . ALA A 1 97 ? 3.257 12.616 7.260 1.00 94.25 97 ALA A C 1
ATOM 709 O O . ALA A 1 97 ? 2.705 11.573 6.914 1.00 94.25 97 ALA A O 1
ATOM 710 N N . ILE A 1 98 ? 2.864 13.314 8.321 1.00 92.25 98 ILE A N 1
ATOM 711 C CA . ILE A 1 98 ? 1.621 13.025 9.037 1.00 92.25 98 ILE A CA 1
ATOM 712 C C . ILE A 1 98 ? 0.498 13.776 8.320 1.00 92.25 98 ILE A C 1
ATOM 714 O O . ILE A 1 98 ? 0.577 14.990 8.141 1.00 92.25 98 ILE A O 1
ATOM 718 N N . ALA A 1 99 ? -0.529 13.056 7.880 1.00 84.62 99 ALA A N 1
ATOM 719 C CA . ALA A 1 99 ? -1.663 13.598 7.144 1.00 84.62 99 ALA A CA 1
ATOM 720 C C . ALA A 1 99 ? -2.931 12.889 7.613 1.00 84.62 99 ALA A C 1
ATOM 722 O O . ALA A 1 99 ? -3.005 11.669 7.531 1.00 84.62 99 ALA A O 1
ATOM 723 N N . ALA A 1 100 ? -3.929 13.626 8.107 1.00 82.50 100 ALA A N 1
ATOM 724 C CA . ALA A 1 100 ? -5.164 13.015 8.596 1.00 82.50 100 ALA A CA 1
ATOM 725 C C . ALA A 1 100 ? -5.816 12.139 7.500 1.00 82.50 100 ALA A C 1
ATOM 727 O O . ALA A 1 100 ? -5.960 12.619 6.375 1.00 82.50 100 ALA A O 1
ATOM 728 N N . PRO A 1 101 ? -6.217 10.884 7.800 1.00 84.56 101 PRO A N 1
ATOM 729 C CA . PRO A 1 101 ? -6.322 10.257 9.127 1.00 84.56 101 PRO A CA 1
ATOM 730 C C . PRO A 1 101 ? -5.093 9.450 9.614 1.00 84.56 101 PRO A C 1
ATOM 732 O O . PRO A 1 101 ? -5.208 8.713 10.595 1.00 84.56 101 PRO A O 1
ATOM 735 N N . GLY A 1 102 ? -3.923 9.558 8.984 1.00 90.69 102 GLY A N 1
ATOM 736 C CA . GLY A 1 102 ? -2.713 8.865 9.434 1.00 90.69 102 GLY A CA 1
ATOM 737 C C . GLY A 1 102 ? -1.399 9.433 8.891 1.00 90.69 102 GLY A C 1
ATOM 738 O O . GLY A 1 102 ? -1.031 10.562 9.221 1.00 90.69 102 GLY A O 1
ATOM 739 N N . ALA A 1 103 ? -0.639 8.635 8.143 1.00 94.38 103 ALA A N 1
ATOM 740 C CA . ALA A 1 103 ? 0.694 9.002 7.672 1.00 94.38 103 ALA A CA 1
ATOM 741 C C . ALA A 1 103 ? 0.973 8.519 6.245 1.00 94.38 103 ALA A C 1
ATOM 743 O O . ALA A 1 103 ? 0.417 7.524 5.778 1.00 94.38 103 ALA A O 1
ATOM 744 N N . ARG A 1 104 ? 1.886 9.230 5.586 1.00 96.44 104 ARG A N 1
ATOM 745 C CA . ARG A 1 104 ? 2.439 8.919 4.270 1.00 96.44 104 ARG A CA 1
ATOM 746 C C . ARG A 1 104 ? 3.947 8.762 4.400 1.00 96.44 104 ARG A C 1
ATOM 748 O O . ARG A 1 104 ? 4.596 9.634 4.984 1.00 96.44 104 ARG A O 1
ATOM 755 N N . VAL A 1 105 ? 4.508 7.679 3.876 1.00 96.56 105 VAL A N 1
ATOM 756 C CA . VAL A 1 105 ? 5.949 7.399 3.956 1.00 96.56 105 VAL A CA 1
ATOM 757 C C . VAL A 1 105 ? 6.466 6.930 2.608 1.00 96.56 105 VAL A C 1
ATOM 759 O O . VAL A 1 105 ? 5.952 5.963 2.062 1.00 96.56 105 VAL A O 1
ATOM 762 N N . VAL A 1 106 ? 7.466 7.617 2.067 1.00 96.44 106 VAL A N 1
ATOM 763 C CA . VAL A 1 106 ? 8.314 7.080 1.001 1.00 96.44 106 VAL A CA 1
ATOM 764 C C . VAL A 1 106 ? 9.579 6.581 1.671 1.00 96.44 106 VAL A C 1
ATOM 766 O O . VAL A 1 106 ? 10.231 7.331 2.402 1.00 96.44 106 VAL A O 1
ATOM 769 N N . THR A 1 107 ? 9.920 5.324 1.443 1.00 94.94 107 THR A N 1
ATOM 770 C CA . THR A 1 107 ? 11.160 4.711 1.918 1.00 94.94 107 THR A CA 1
ATOM 771 C C . THR A 1 107 ? 11.798 3.907 0.797 1.00 94.94 107 THR A C 1
ATOM 773 O O . THR A 1 107 ? 11.152 3.606 -0.201 1.00 94.94 107 THR A O 1
ATOM 776 N N . MET A 1 108 ? 13.062 3.538 0.978 1.00 92.31 108 MET A N 1
ATOM 777 C CA . MET A 1 108 ? 13.735 2.578 0.111 1.00 92.31 108 MET A CA 1
ATOM 778 C C . MET A 1 108 ? 13.946 1.266 0.865 1.00 92.31 108 MET A C 1
ATOM 780 O O . MET A 1 108 ? 14.184 1.278 2.075 1.00 92.31 108 MET A O 1
ATOM 784 N N . ALA A 1 109 ? 13.890 0.152 0.148 1.00 86.81 109 ALA A N 1
ATOM 785 C CA . ALA A 1 109 ? 14.419 -1.135 0.579 1.00 86.81 109 ALA A CA 1
ATOM 786 C C . ALA A 1 109 ? 15.518 -1.587 -0.384 1.00 86.81 109 ALA A C 1
ATOM 788 O O . ALA A 1 109 ? 15.590 -1.115 -1.517 1.00 86.81 109 ALA A O 1
ATOM 789 N N . ILE A 1 110 ? 16.360 -2.509 0.070 1.00 81.75 110 ILE A N 1
ATOM 790 C CA . ILE A 1 110 ? 17.314 -3.203 -0.792 1.00 81.75 110 ILE A CA 1
ATOM 791 C C . ILE A 1 110 ? 16.628 -4.490 -1.256 1.00 81.75 110 ILE A C 1
ATOM 793 O O . ILE A 1 110 ? 16.282 -5.342 -0.438 1.00 81.75 110 ILE A O 1
ATOM 797 N N . GLY A 1 111 ? 16.350 -4.576 -2.553 1.00 77.62 111 GLY A N 1
ATOM 798 C CA . GLY A 1 111 ? 15.795 -5.753 -3.208 1.00 77.62 111 GLY A CA 1
ATOM 799 C C . GLY A 1 111 ? 16.875 -6.776 -3.581 1.00 77.62 111 GLY A C 1
ATOM 800 O O . GLY A 1 111 ? 18.027 -6.666 -3.151 1.00 77.62 111 GLY A O 1
ATOM 801 N N . PRO A 1 112 ? 16.522 -7.785 -4.396 1.00 74.06 112 PRO A N 1
ATOM 802 C CA . PRO A 1 112 ? 17.493 -8.689 -4.998 1.00 74.06 112 PRO A CA 1
ATOM 803 C C . PRO A 1 112 ? 18.587 -7.913 -5.743 1.00 74.06 112 PRO A C 1
ATOM 805 O O . PRO A 1 112 ? 18.324 -6.849 -6.303 1.00 74.06 112 PRO A O 1
ATOM 808 N N . GLU A 1 113 ? 19.805 -8.456 -5.757 1.00 84.25 113 GLU A N 1
ATOM 809 C CA . GLU A 1 113 ? 20.949 -7.873 -6.485 1.00 84.25 113 GLU A CA 1
ATOM 810 C C . GLU A 1 113 ? 21.342 -6.455 -6.029 1.00 84.25 113 GLU A C 1
ATOM 812 O O . GLU A 1 113 ? 21.848 -5.659 -6.817 1.00 84.25 113 GLU A O 1
ATOM 817 N N . ASP A 1 114 ? 21.098 -6.127 -4.756 1.00 81.56 114 ASP A N 1
ATOM 818 C CA . ASP A 1 114 ? 21.415 -4.826 -4.152 1.00 81.56 114 ASP A CA 1
ATOM 819 C C . ASP A 1 114 ? 20.729 -3.626 -4.842 1.00 81.56 114 ASP A C 1
ATOM 821 O O . ASP A 1 114 ? 21.164 -2.476 -4.727 1.00 81.56 114 ASP A O 1
ATOM 825 N N . GLN A 1 115 ? 19.621 -3.875 -5.549 1.00 84.25 115 GLN A N 1
ATOM 826 C CA . GLN A 1 115 ? 18.848 -2.824 -6.202 1.00 84.25 115 GLN A CA 1
ATOM 827 C C . GLN A 1 115 ? 17.966 -2.089 -5.194 1.00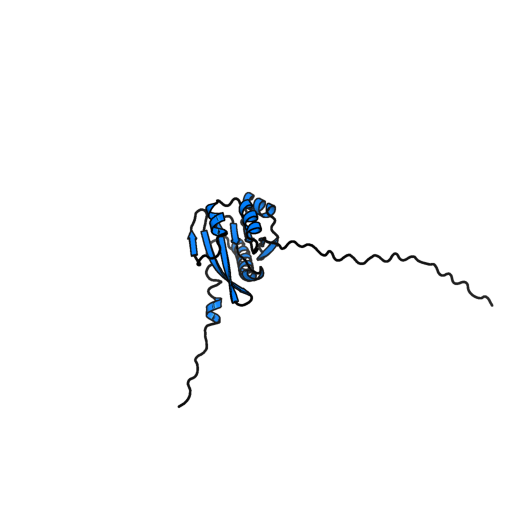 84.25 115 GLN A C 1
ATOM 829 O O . GLN A 1 115 ? 17.259 -2.696 -4.391 1.00 84.25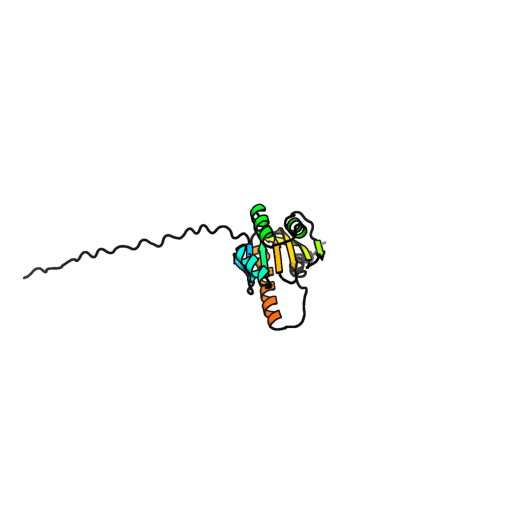 115 GLN A O 1
ATOM 834 N N . TRP A 1 116 ? 17.964 -0.761 -5.257 1.00 87.62 116 TRP A N 1
ATOM 835 C CA . TRP A 1 116 ? 17.078 0.047 -4.428 1.00 87.62 116 TRP A CA 1
ATOM 836 C C . TRP A 1 116 ? 15.642 -0.011 -4.950 1.00 87.62 116 TRP A C 1
ATOM 838 O O . TRP A 1 116 ? 15.374 0.329 -6.100 1.00 87.62 116 TRP A O 1
ATOM 848 N N . VAL A 1 117 ? 14.715 -0.387 -4.076 1.00 89.94 117 VAL A N 1
ATOM 849 C CA . VAL A 1 117 ? 13.279 -0.460 -4.349 1.00 89.94 117 VAL A CA 1
ATOM 850 C C . VAL A 1 117 ? 12.576 0.638 -3.567 1.00 89.94 117 VAL A C 1
ATOM 852 O O . VAL A 1 117 ? 12.617 0.660 -2.337 1.00 89.94 117 VAL A O 1
ATOM 855 N N . GLU A 1 118 ? 11.927 1.553 -4.279 1.00 93.69 118 GLU A N 1
ATOM 856 C CA . GLU A 1 118 ? 11.097 2.596 -3.677 1.00 93.69 118 GLU A CA 1
ATOM 857 C C . GLU A 1 118 ? 9.755 2.015 -3.221 1.00 93.69 118 GLU A C 1
ATOM 859 O O . GLU A 1 118 ? 9.064 1.330 -3.979 1.00 93.69 118 GLU A O 1
ATOM 864 N N . ILE A 1 119 ? 9.386 2.310 -1.975 1.00 95.06 119 ILE A N 1
ATOM 865 C CA . ILE A 1 119 ? 8.161 1.837 -1.339 1.00 95.06 119 ILE A CA 1
ATOM 866 C C . ILE A 1 119 ? 7.388 3.028 -0.806 1.00 95.06 119 ILE A C 1
ATOM 868 O O . ILE A 1 119 ? 7.870 3.800 0.027 1.00 95.06 119 ILE A O 1
ATOM 872 N N . HIS A 1 120 ? 6.148 3.124 -1.258 1.00 96.62 120 HIS A N 1
ATOM 873 C CA . HIS A 1 120 ? 5.164 4.071 -0.776 1.00 96.62 120 HIS A CA 1
ATOM 874 C C . HIS A 1 120 ? 4.283 3.383 0.248 1.00 96.62 120 HIS A C 1
ATOM 876 O O . HIS A 1 120 ? 3.757 2.300 0.003 1.00 96.62 120 HIS A O 1
ATOM 882 N N . VAL A 1 121 ? 4.102 4.025 1.393 1.00 95.81 121 VAL A N 1
ATOM 883 C CA . VAL A 1 121 ? 3.258 3.543 2.480 1.00 95.81 121 VAL A CA 1
ATOM 884 C C . VAL A 1 121 ? 2.212 4.600 2.779 1.00 95.81 121 VAL A C 1
ATOM 886 O O . VAL A 1 121 ? 2.544 5.743 3.101 1.00 95.81 121 VAL A O 1
ATOM 889 N N . LEU A 1 122 ? 0.949 4.199 2.717 1.00 95.38 122 LEU A N 1
ATOM 890 C CA . LEU A 1 122 ? -0.143 4.906 3.367 1.00 95.38 122 LEU A CA 1
ATOM 891 C C . LEU A 1 122 ? -0.570 4.102 4.585 1.00 95.38 122 LEU A C 1
ATOM 893 O O . LEU A 1 122 ? -0.798 2.896 4.504 1.00 95.38 122 LEU A O 1
ATOM 897 N N . TRP A 1 123 ? -0.692 4.775 5.718 1.00 93.06 123 TRP A N 1
ATOM 898 C CA . TRP A 1 123 ? -1.104 4.144 6.959 1.00 93.06 123 TRP A CA 1
ATOM 899 C C . TRP A 1 123 ? -2.200 4.958 7.627 1.00 93.06 123 TRP A C 1
ATOM 901 O O . TRP A 1 123 ? -2.100 6.178 7.741 1.00 93.06 123 TRP A O 1
ATOM 911 N N . THR A 1 124 ? -3.233 4.266 8.098 1.00 90.50 124 THR A N 1
ATOM 912 C CA . THR A 1 124 ? -4.306 4.800 8.936 1.00 90.50 124 THR A CA 1
ATOM 913 C C . THR A 1 124 ? -4.518 3.895 10.149 1.00 90.50 124 THR A C 1
ATOM 915 O O . THR A 1 124 ? -3.960 2.805 10.248 1.00 90.50 124 THR A O 1
ATOM 918 N N . ARG A 1 125 ? -5.394 4.295 11.076 1.00 87.88 125 ARG A N 1
ATOM 919 C CA . ARG A 1 125 ? -5.785 3.415 12.192 1.00 87.88 125 ARG A CA 1
ATOM 920 C C . ARG A 1 125 ? -6.460 2.114 11.740 1.00 87.88 125 ARG A C 1
ATOM 922 O O . ARG A 1 125 ? -6.454 1.156 12.501 1.00 87.88 125 ARG A O 1
ATOM 929 N N . ALA A 1 126 ? -7.050 2.096 10.545 1.00 88.25 126 ALA A N 1
ATOM 930 C CA . ALA A 1 126 ? -7.829 0.970 10.044 1.00 88.25 126 ALA A CA 1
ATOM 931 C C . ALA A 1 126 ? -7.063 0.094 9.048 1.00 88.25 126 ALA A C 1
ATOM 933 O O . ALA A 1 126 ? -7.495 -1.018 8.791 1.00 88.25 126 ALA A O 1
ATOM 934 N N . TRP A 1 127 ? -5.962 0.559 8.457 1.00 91.12 127 TRP A N 1
ATOM 935 C CA . TRP A 1 127 ? -5.245 -0.230 7.455 1.00 91.12 127 TRP A CA 1
ATOM 936 C C . TRP A 1 127 ? -3.859 0.323 7.130 1.00 91.12 127 TRP A C 1
ATOM 938 O O . TRP A 1 127 ? -3.559 1.496 7.371 1.00 91.12 127 TRP A O 1
ATOM 948 N N . ILE A 1 128 ? -3.037 -0.532 6.525 1.00 93.25 128 ILE A N 1
ATOM 949 C CA . ILE A 1 128 ? -1.777 -0.189 5.860 1.00 93.25 128 ILE A CA 1
ATOM 950 C C . ILE A 1 128 ? -1.907 -0.550 4.378 1.00 93.25 128 ILE A C 1
ATOM 952 O O . ILE A 1 128 ? -2.392 -1.627 4.036 1.00 93.25 128 ILE A O 1
ATOM 956 N N . VAL A 1 129 ? -1.455 0.338 3.498 1.00 94.88 129 VAL A N 1
ATOM 957 C CA . VAL A 1 129 ? -1.287 0.065 2.069 1.00 94.88 129 VAL A CA 1
ATOM 958 C C . VAL A 1 129 ? 0.166 0.326 1.708 1.00 94.88 129 VAL A C 1
ATOM 960 O O . VAL A 1 129 ? 0.658 1.439 1.903 1.00 94.88 129 VAL A O 1
ATOM 963 N N . THR A 1 130 ? 0.839 -0.687 1.173 1.00 96.00 130 THR A N 1
ATOM 964 C CA . THR A 1 130 ? 2.169 -0.554 0.572 1.00 96.00 130 THR A CA 1
ATOM 965 C C . THR A 1 130 ? 2.071 -0.664 -0.941 1.00 96.00 130 THR A C 1
ATOM 967 O O . THR A 1 130 ? 1.339 -1.493 -1.473 1.00 96.00 130 THR A O 1
ATOM 970 N N . VAL A 1 131 ? 2.801 0.199 -1.637 1.00 95.50 131 VAL A N 1
ATOM 971 C CA . VAL A 1 131 ? 2.862 0.273 -3.095 1.00 95.50 131 VAL A CA 1
ATOM 972 C C . VAL A 1 131 ? 4.318 0.363 -3.511 1.00 95.50 131 VAL A C 1
ATOM 974 O O . VAL A 1 131 ? 5.042 1.252 -3.069 1.00 95.50 131 VAL A O 1
ATOM 977 N N . TRP A 1 132 ? 4.745 -0.550 -4.368 1.00 94.12 132 TRP A N 1
ATOM 978 C CA . TRP A 1 132 ? 6.112 -0.603 -4.869 1.00 94.12 132 TRP A CA 1
ATOM 979 C C . TRP A 1 132 ? 6.171 -1.410 -6.165 1.00 94.12 132 TRP A C 1
ATOM 981 O O . TRP A 1 132 ? 5.206 -2.073 -6.547 1.00 94.12 132 TRP A O 1
ATOM 991 N N . ALA A 1 133 ? 7.296 -1.320 -6.868 1.00 87.62 133 ALA A N 1
ATOM 992 C CA . ALA A 1 133 ? 7.566 -2.104 -8.065 1.00 87.62 133 ALA A CA 1
ATOM 993 C C . ALA A 1 133 ? 8.807 -2.963 -7.807 1.00 87.62 133 ALA A C 1
ATOM 995 O O . ALA A 1 133 ? 9.917 -2.441 -7.746 1.00 87.62 133 ALA A O 1
ATOM 996 N N . GLY A 1 134 ? 8.617 -4.265 -7.606 1.00 80.75 134 GLY A N 1
ATOM 997 C CA . GLY A 1 134 ? 9.717 -5.185 -7.338 1.00 80.75 134 GLY A CA 1
ATOM 998 C C . GLY A 1 134 ? 9.249 -6.618 -7.115 1.00 80.75 134 GLY A C 1
ATOM 999 O O . GLY A 1 134 ? 8.065 -6.931 -7.223 1.00 80.75 134 GLY A O 1
ATOM 1000 N N . ASP A 1 135 ? 10.198 -7.497 -6.808 1.00 80.94 135 ASP A N 1
ATOM 1001 C CA . ASP A 1 135 ? 9.905 -8.899 -6.529 1.00 80.94 135 ASP A CA 1
ATOM 1002 C C . ASP A 1 135 ? 9.268 -9.069 -5.151 1.00 80.94 135 ASP A C 1
ATOM 1004 O O . ASP A 1 135 ? 9.858 -8.640 -4.156 1.00 80.94 135 ASP A O 1
ATOM 1008 N N . ALA A 1 136 ? 8.123 -9.759 -5.081 1.00 78.25 136 ALA A N 1
ATOM 1009 C CA . ALA A 1 136 ? 7.326 -9.942 -3.870 1.00 78.25 136 ALA A CA 1
ATOM 1010 C C . ALA A 1 136 ? 8.117 -10.498 -2.668 1.00 78.25 136 ALA A C 1
ATOM 1012 O O . ALA A 1 136 ? 7.710 -10.252 -1.528 1.00 78.25 136 ALA A O 1
ATOM 1013 N N . ALA A 1 137 ? 9.238 -11.203 -2.862 1.00 80.88 137 ALA A N 1
ATOM 1014 C CA . ALA A 1 137 ? 10.069 -11.695 -1.765 1.00 80.88 137 ALA A CA 1
ATOM 1015 C C . ALA A 1 137 ? 10.830 -10.581 -1.023 1.00 80.88 137 ALA A C 1
ATOM 1017 O O . ALA A 1 137 ? 11.182 -10.784 0.142 1.00 80.88 137 ALA A O 1
ATOM 1018 N N . SER A 1 138 ? 11.017 -9.403 -1.633 1.00 81.69 138 SER A N 1
ATOM 1019 C CA . SER A 1 138 ? 11.797 -8.279 -1.078 1.00 81.69 138 SER A CA 1
ATOM 1020 C C . SER A 1 138 ? 11.288 -7.796 0.285 1.00 81.69 138 SER A C 1
ATOM 1022 O O . SER A 1 138 ? 12.073 -7.390 1.134 1.00 81.69 138 SER A O 1
ATOM 1024 N N . LEU A 1 139 ? 9.976 -7.883 0.536 1.00 83.69 139 LEU A N 1
ATOM 1025 C CA . LEU A 1 139 ? 9.366 -7.484 1.814 1.00 83.69 139 LEU A CA 1
ATOM 1026 C C . LEU A 1 139 ? 8.977 -8.655 2.718 1.00 83.69 139 LEU A C 1
ATOM 1028 O O . LEU A 1 139 ? 8.336 -8.449 3.748 1.00 83.69 139 LEU A O 1
ATOM 1032 N N . ARG A 1 140 ? 9.365 -9.888 2.376 1.00 83.81 140 ARG A N 1
ATOM 1033 C CA . ARG A 1 140 ? 8.961 -11.093 3.117 1.00 83.81 140 ARG A CA 1
ATOM 1034 C C . ARG A 1 140 ? 9.295 -11.009 4.607 1.00 83.81 140 ARG A C 1
ATOM 1036 O O . ARG A 1 140 ? 8.440 -11.322 5.428 1.00 83.81 140 ARG A O 1
ATOM 1043 N N . GLU A 1 141 ? 10.495 -10.556 4.960 1.00 83.31 141 GLU A N 1
ATOM 1044 C CA . GLU A 1 141 ? 10.899 -10.440 6.366 1.00 83.31 141 GLU A CA 1
ATOM 1045 C C . GLU A 1 141 ? 10.056 -9.402 7.126 1.00 83.31 14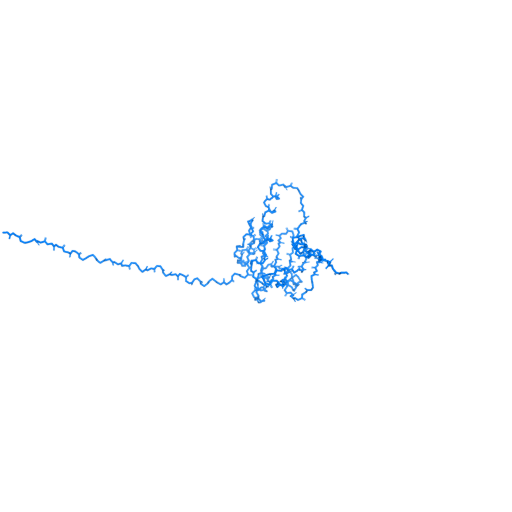1 GLU A C 1
ATOM 1047 O O . GLU A 1 141 ? 9.612 -9.659 8.244 1.00 83.31 141 GLU A O 1
ATOM 1052 N N . VAL A 1 142 ? 9.777 -8.247 6.512 1.00 84.69 142 VAL A N 1
ATOM 1053 C CA . VAL A 1 142 ? 8.942 -7.198 7.121 1.00 84.69 142 VAL A CA 1
ATOM 1054 C C . VAL A 1 142 ? 7.527 -7.720 7.376 1.00 84.69 142 VAL A C 1
ATOM 1056 O O . VAL A 1 142 ? 6.978 -7.505 8.457 1.00 84.69 142 VAL A O 1
ATOM 1059 N N . ARG A 1 143 ? 6.958 -8.463 6.418 1.00 87.31 143 ARG A N 1
ATOM 1060 C CA . ARG A 1 143 ? 5.637 -9.093 6.564 1.00 87.31 143 ARG A CA 1
ATOM 1061 C C . ARG A 1 143 ? 5.604 -10.136 7.678 1.00 87.31 143 ARG A C 1
ATOM 1063 O O . ARG A 1 143 ? 4.671 -10.136 8.475 1.00 87.31 143 ARG A O 1
ATOM 1070 N N . GLN A 1 144 ? 6.639 -10.970 7.785 1.00 84.19 144 GLN A N 1
ATOM 1071 C CA . GLN A 1 144 ? 6.766 -11.947 8.870 1.00 84.19 144 GLN A CA 1
ATOM 1072 C C . GLN A 1 144 ? 6.863 -11.270 10.242 1.00 84.19 144 GLN A C 1
ATOM 1074 O O . GLN A 1 144 ? 6.178 -11.674 11.176 1.00 84.19 144 GLN A O 1
ATOM 1079 N N . ARG A 1 145 ? 7.659 -10.200 10.373 1.00 84.50 145 ARG A N 1
ATOM 1080 C CA . ARG A 1 145 ? 7.768 -9.457 11.641 1.00 84.50 145 ARG A CA 1
ATOM 1081 C C . ARG A 1 145 ? 6.452 -8.797 12.043 1.00 84.50 145 ARG A C 1
ATOM 1083 O O . ARG A 1 145 ? 6.089 -8.837 13.214 1.00 84.50 145 ARG A O 1
ATOM 1090 N N . PHE A 1 146 ? 5.734 -8.216 11.085 1.00 81.25 146 PHE A N 1
ATOM 1091 C CA . PHE A 1 146 ? 4.403 -7.659 11.325 1.00 81.25 146 PHE A CA 1
ATOM 1092 C C . PHE A 1 146 ? 3.434 -8.718 11.870 1.00 81.25 146 PHE A C 1
ATOM 1094 O O . PHE A 1 146 ? 2.740 -8.477 12.854 1.00 81.25 146 PHE A O 1
ATOM 1101 N N . ALA A 1 147 ? 3.437 -9.906 11.276 1.00 80.12 147 ALA A N 1
ATOM 1102 C CA . ALA A 1 147 ? 2.608 -11.025 11.694 1.00 80.12 147 ALA A CA 1
ATOM 1103 C C . ALA A 1 147 ? 2.918 -11.547 13.101 1.00 80.12 147 ALA A C 1
ATOM 1105 O O . ALA A 1 147 ? 2.002 -11.771 13.897 1.00 80.12 147 ALA A O 1
ATOM 1106 N N . THR A 1 148 ? 4.202 -11.678 13.440 1.00 80.50 148 THR A N 1
ATOM 1107 C CA . THR A 1 148 ? 4.626 -12.018 14.805 1.00 80.50 148 THR A CA 1
ATOM 1108 C C . THR A 1 148 ? 4.181 -10.946 15.801 1.00 80.50 148 THR A C 1
ATOM 1110 O O . THR A 1 148 ? 3.605 -11.272 16.835 1.00 80.50 148 THR A O 1
ATOM 1113 N N . GLY A 1 149 ? 4.355 -9.664 15.462 1.00 74.31 149 GLY A N 1
ATOM 1114 C CA . GLY A 1 149 ? 3.926 -8.552 16.313 1.00 74.31 149 GLY A CA 1
ATOM 1115 C C . GLY A 1 149 ? 2.413 -8.524 16.561 1.00 74.31 149 GLY A C 1
ATOM 1116 O O . GLY A 1 149 ? 1.982 -8.261 17.684 1.00 74.31 149 GLY A O 1
ATOM 1117 N N . LEU A 1 150 ? 1.588 -8.852 15.558 1.00 68.25 150 LEU A N 1
ATOM 1118 C CA . LEU A 1 150 ? 0.140 -9.002 15.751 1.00 68.25 150 LEU A CA 1
ATOM 1119 C C . LEU A 1 150 ? -0.190 -10.093 16.780 1.00 68.25 150 LEU A C 1
ATOM 1121 O O . LEU A 1 150 ? -1.033 -9.874 17.649 1.00 68.25 150 LEU A O 1
ATOM 1125 N N . HIS A 1 151 ? 0.487 -11.242 16.714 1.00 61.53 151 HIS A N 1
ATOM 1126 C CA . HIS A 1 151 ? 0.270 -12.345 17.654 1.00 61.53 151 HIS A CA 1
ATOM 1127 C C . HIS A 1 151 ? 0.634 -11.964 19.093 1.00 61.53 151 HIS A C 1
ATOM 1129 O O . HIS A 1 151 ? -0.123 -12.262 20.017 1.00 61.53 151 HIS A O 1
ATOM 1135 N N . GLU A 1 152 ? 1.746 -11.255 19.282 1.00 61.12 152 GLU A N 1
ATOM 1136 C CA . GLU A 1 152 ? 2.188 -10.792 20.602 1.00 61.12 152 GLU A CA 1
ATOM 1137 C C . GLU A 1 152 ? 1.237 -9.732 21.181 1.00 61.12 152 GLU A C 1
ATOM 1139 O O . GLU A 1 152 ? 0.876 -9.794 22.354 1.00 61.12 152 GLU A O 1
ATOM 1144 N N . THR A 1 153 ? 0.731 -8.813 20.352 1.00 54.22 153 THR A N 1
ATOM 1145 C CA . THR A 1 153 ? -0.172 -7.732 20.799 1.00 54.22 153 THR A CA 1
ATOM 1146 C C . THR A 1 153 ? -1.546 -8.254 21.244 1.00 54.22 153 THR A C 1
ATOM 1148 O O . THR A 1 153 ? -2.180 -7.673 22.125 1.00 54.22 153 THR A O 1
ATOM 1151 N N . HIS A 1 154 ? -2.010 -9.379 20.691 1.00 48.34 154 HIS A N 1
ATOM 1152 C CA . HIS A 1 154 ? -3.202 -10.069 21.196 1.00 48.34 154 HIS A CA 1
ATOM 1153 C C . HIS A 1 154 ? -2.963 -10.783 22.541 1.00 48.34 154 HIS A C 1
ATOM 1155 O O . HIS A 1 154 ? -3.929 -11.095 23.238 1.00 48.34 154 HIS A O 1
ATOM 1161 N N . GLN A 1 155 ? -1.703 -11.008 22.928 1.00 42.16 155 GLN A N 1
ATOM 1162 C CA . GLN A 1 155 ? -1.319 -11.621 24.202 1.00 42.16 155 GLN A CA 1
ATOM 1163 C C . GLN A 1 155 ? -1.038 -10.576 25.297 1.00 42.16 155 GLN A C 1
ATOM 1165 O O . GLN A 1 155 ? -1.292 -10.824 26.475 1.00 42.16 155 GLN A O 1
ATOM 1170 N N . THR A 1 156 ? -0.602 -9.377 24.911 1.00 37.66 156 THR A N 1
ATOM 1171 C CA . THR A 1 156 ? -0.421 -8.206 25.777 1.00 37.66 156 THR A CA 1
ATOM 1172 C C . THR A 1 156 ? -1.260 -7.044 25.257 1.00 37.66 156 THR A C 1
ATOM 1174 O O . THR A 1 156 ? -0.768 -6.128 24.602 1.00 37.66 156 THR A O 1
ATOM 1177 N N . ALA A 1 157 ? -2.550 -7.034 25.592 1.00 40.38 157 ALA A N 1
ATOM 1178 C CA . ALA A 1 157 ? -3.382 -5.846 25.436 1.00 40.38 157 ALA A CA 1
ATOM 1179 C C . ALA A 1 157 ? -2.918 -4.741 26.411 1.00 40.38 157 ALA A C 1
ATOM 1181 O O . ALA A 1 157 ? -3.525 -4.538 27.456 1.00 40.38 157 ALA A O 1
ATOM 1182 N N . CYS A 1 158 ? -1.807 -4.068 26.097 1.00 35.00 158 CYS A N 1
ATOM 1183 C CA . CYS A 1 158 ? -1.454 -2.718 26.536 1.00 35.00 158 CYS A CA 1
ATOM 1184 C C . CYS A 1 158 ? -0.125 -2.284 25.893 1.00 35.00 158 CYS A C 1
ATOM 1186 O O . CYS A 1 158 ? 0.921 -2.841 26.197 1.00 35.00 158 CYS A O 1
ATOM 1188 N N . VAL A 1 159 ? -0.190 -1.208 25.098 1.00 35.75 159 VAL A N 1
ATOM 1189 C CA . VAL A 1 159 ? 0.935 -0.380 24.620 1.00 35.75 159 VAL A CA 1
ATOM 1190 C C . VAL A 1 159 ? 1.866 -1.048 23.598 1.00 35.75 159 VAL A C 1
ATOM 1192 O O . VAL A 1 159 ? 2.707 -1.860 23.945 1.00 35.75 159 VAL A O 1
ATOM 1195 N N . SER A 1 160 ? 1.817 -0.601 22.341 1.00 38.62 160 SER A N 1
ATOM 1196 C CA . SER A 1 160 ? 2.914 0.193 21.762 1.00 38.62 160 SER A CA 1
ATOM 1197 C C . SER A 1 160 ? 2.673 0.415 20.269 1.00 38.62 160 SER A C 1
ATOM 1199 O O . SER A 1 160 ? 2.789 -0.489 19.445 1.00 38.62 160 SER A O 1
ATOM 1201 N N . GLY A 1 161 ? 2.334 1.653 19.913 1.00 43.16 161 GLY A N 1
ATOM 1202 C CA . GLY A 1 161 ? 2.561 2.125 18.558 1.00 43.16 161 GLY A CA 1
ATOM 1203 C C . GLY A 1 161 ? 4.055 2.377 18.370 1.00 43.16 161 GLY A C 1
ATOM 1204 O O . GLY A 1 161 ? 4.693 2.918 19.268 1.00 43.16 161 GLY A O 1
ATOM 1205 N N . MET A 1 162 ? 4.551 2.069 17.166 1.00 46.53 162 MET A N 1
ATOM 1206 C CA . MET A 1 162 ? 5.834 2.516 16.600 1.00 46.53 162 MET A CA 1
ATOM 1207 C C . MET A 1 162 ? 7.021 1.536 16.720 1.00 46.53 162 MET A C 1
ATOM 1209 O O . MET A 1 162 ? 7.950 1.760 17.484 1.00 46.53 162 MET A O 1
ATOM 1213 N N . VAL A 1 163 ? 7.068 0.526 15.835 1.00 43.84 163 VAL A N 1
ATOM 1214 C CA . VAL A 1 163 ? 8.331 -0.091 15.372 1.00 43.84 163 VAL A CA 1
ATOM 1215 C C . VAL A 1 163 ? 8.238 -0.427 13.874 1.00 43.84 163 VAL A C 1
ATOM 1217 O O . VAL A 1 163 ? 8.053 -1.574 13.492 1.00 43.84 163 VAL A O 1
ATOM 1220 N N . PHE A 1 164 ? 8.365 0.571 12.995 1.00 46.72 164 PHE A N 1
ATOM 1221 C CA . PHE A 1 164 ? 8.631 0.321 11.562 1.00 46.72 164 PHE A CA 1
ATOM 1222 C C . PHE A 1 164 ? 9.902 1.013 11.040 1.00 46.72 164 PHE A C 1
ATOM 1224 O O . PHE A 1 164 ? 10.333 0.735 9.928 1.00 46.72 164 PHE A O 1
ATOM 1231 N N . ALA A 1 165 ? 10.577 1.838 11.851 1.00 43.38 165 ALA A N 1
ATOM 1232 C CA . ALA A 1 165 ? 11.774 2.571 11.421 1.00 43.38 165 ALA A CA 1
ATOM 1233 C C . ALA A 1 165 ? 13.113 1.844 11.687 1.00 43.38 165 ALA A C 1
ATOM 1235 O O . ALA A 1 165 ? 14.138 2.242 11.142 1.00 43.38 165 ALA A O 1
ATOM 1236 N N . SER A 1 166 ? 13.144 0.780 12.499 1.00 39.03 166 SER A N 1
ATOM 1237 C CA . SER A 1 166 ? 14.417 0.176 12.945 1.00 39.03 166 SER A CA 1
ATOM 1238 C C . SER A 1 166 ? 14.865 -1.058 12.158 1.00 39.03 166 SER A C 1
ATOM 1240 O O . SER A 1 166 ? 16.019 -1.455 12.283 1.00 39.03 166 SER A O 1
ATOM 1242 N N . ALA A 1 167 ? 14.001 -1.671 11.343 1.00 43.75 167 ALA A N 1
ATOM 1243 C CA . ALA A 1 167 ? 14.343 -2.926 10.668 1.00 43.75 167 ALA A CA 1
ATOM 1244 C C . ALA A 1 167 ? 15.302 -2.740 9.479 1.00 43.75 167 ALA A C 1
ATOM 1246 O O . ALA A 1 167 ? 16.164 -3.585 9.273 1.00 43.75 167 ALA A O 1
ATOM 1247 N N . VAL A 1 168 ? 15.207 -1.627 8.745 1.00 46.53 168 VAL A N 1
ATOM 1248 C CA . VAL A 1 168 ? 16.024 -1.394 7.537 1.00 46.53 168 VAL A CA 1
ATOM 1249 C C . VAL A 1 168 ? 17.386 -0.766 7.871 1.00 46.53 168 VAL A C 1
ATOM 1251 O O . VAL A 1 168 ? 18.364 -0.990 7.170 1.00 46.53 168 VAL A O 1
ATOM 1254 N N . ALA A 1 169 ? 17.500 -0.041 8.989 1.00 41.09 169 ALA A N 1
ATOM 1255 C CA . ALA A 1 169 ? 18.746 0.627 9.378 1.00 41.09 169 ALA A CA 1
ATOM 1256 C C . ALA A 1 169 ? 19.745 -0.271 10.141 1.00 41.09 169 ALA A C 1
ATOM 1258 O O . ALA A 1 169 ? 20.897 0.125 10.325 1.00 41.09 169 ALA A O 1
ATOM 1259 N N . LEU A 1 170 ? 19.328 -1.452 10.620 1.00 39.41 170 LEU A N 1
ATOM 1260 C CA . LEU A 1 170 ? 20.184 -2.298 11.463 1.00 39.41 170 LEU A CA 1
ATOM 1261 C C . LEU A 1 170 ? 21.020 -3.322 10.677 1.00 39.41 170 LEU A C 1
ATOM 1263 O O . LEU A 1 170 ? 22.045 -3.766 11.192 1.00 39.41 170 LEU A O 1
ATOM 1267 N N . ASP A 1 171 ? 20.640 -3.660 9.441 1.00 43.62 171 ASP A N 1
ATOM 1268 C CA . ASP A 1 171 ? 21.408 -4.606 8.612 1.00 43.62 171 ASP A CA 1
ATOM 1269 C C . ASP A 1 171 ? 22.627 -3.942 7.933 1.00 43.62 171 ASP A C 1
ATOM 1271 O O . ASP A 1 171 ? 23.683 -4.552 7.772 1.00 43.62 171 ASP A O 1
ATOM 1275 N N . ASP A 1 172 ? 22.554 -2.635 7.664 1.00 44.62 172 ASP A N 1
ATOM 1276 C CA . ASP A 1 172 ? 23.626 -1.876 7.000 1.00 44.62 172 ASP A CA 1
ATOM 1277 C C . ASP A 1 172 ? 24.852 -1.620 7.914 1.00 44.62 172 ASP A C 1
ATOM 1279 O O . ASP A 1 172 ? 25.978 -1.447 7.445 1.00 44.62 172 ASP A O 1
ATOM 1283 N N . ARG A 1 173 ? 24.691 -1.686 9.249 1.00 47.41 173 ARG A N 1
ATOM 1284 C CA . ARG A 1 173 ? 25.830 -1.581 10.189 1.00 47.41 173 ARG A CA 1
ATOM 1285 C C . ARG A 1 173 ? 26.641 -2.867 10.340 1.00 47.41 173 ARG A C 1
ATOM 1287 O O . ARG A 1 173 ? 27.778 -2.782 10.792 1.00 47.41 173 ARG A O 1
ATOM 1294 N N . ARG A 1 174 ? 26.113 -4.044 9.979 1.00 49.03 174 ARG A N 1
ATOM 1295 C CA . ARG A 1 174 ? 26.873 -5.307 10.089 1.00 49.03 174 ARG A CA 1
ATOM 1296 C C . ARG A 1 174 ? 27.803 -5.576 8.910 1.00 49.03 174 ARG A C 1
ATOM 1298 O O . ARG A 1 174 ? 28.711 -6.385 9.057 1.00 49.03 174 ARG A O 1
ATOM 1305 N N . LYS A 1 175 ? 27.604 -4.914 7.765 1.00 51.25 175 LYS A N 1
ATOM 1306 C CA . LYS A 1 175 ? 28.431 -5.120 6.562 1.00 51.25 175 LYS A CA 1
ATOM 1307 C C . LYS A 1 175 ? 29.542 -4.081 6.362 1.00 51.25 175 LYS A C 1
ATOM 1309 O O . LYS A 1 175 ? 30.388 -4.281 5.498 1.00 51.25 175 LYS A O 1
ATOM 1314 N N . ARG A 1 176 ? 29.585 -2.999 7.151 1.00 49.66 176 ARG A N 1
ATOM 1315 C CA . ARG A 1 176 ? 30.584 -1.916 7.027 1.00 49.66 176 ARG A CA 1
ATOM 1316 C C . 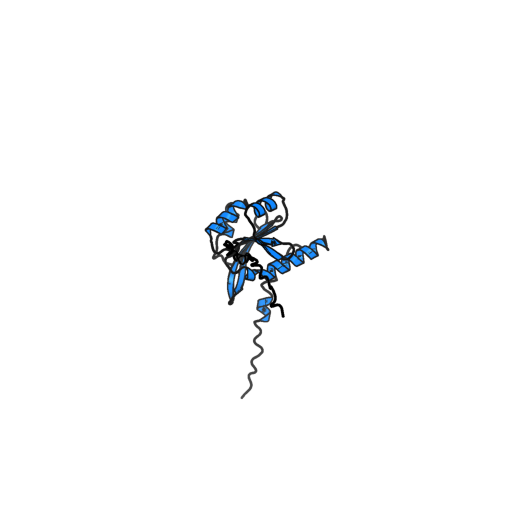ARG A 1 176 ? 31.579 -1.847 8.184 1.00 49.66 176 ARG A C 1
ATOM 1318 O O . ARG A 1 176 ? 31.848 -0.766 8.697 1.00 49.66 176 ARG A O 1
ATOM 1325 N N . ASP A 1 177 ? 32.154 -2.984 8.553 1.00 53.44 177 ASP A N 1
ATOM 1326 C CA . ASP A 1 177 ? 33.381 -3.000 9.354 1.00 53.44 177 ASP A CA 1
ATOM 1327 C C . ASP A 1 177 ? 34.476 -3.741 8.569 1.00 53.44 177 ASP A C 1
ATOM 1329 O O . ASP A 1 177 ? 34.604 -4.965 8.674 1.00 53.44 177 ASP A O 1
ATOM 1333 N N . PRO A 1 178 ? 35.224 -3.054 7.683 1.00 55.19 178 PRO A N 1
ATOM 1334 C CA . PRO A 1 178 ? 36.454 -3.615 7.161 1.00 55.19 178 PRO A CA 1
ATOM 1335 C C . PRO A 1 178 ? 37.456 -3.569 8.314 1.00 55.19 178 PRO A C 1
ATOM 1337 O O . PRO A 1 178 ? 37.890 -2.494 8.727 1.00 55.19 178 PRO A O 1
ATOM 1340 N N . GLY A 1 179 ? 37.774 -4.740 8.869 1.00 67.19 179 GLY A N 1
ATOM 1341 C CA . GLY A 1 179 ? 38.725 -4.866 9.970 1.00 67.19 179 GLY A CA 1
ATOM 1342 C C . GLY A 1 179 ? 40.034 -4.102 9.711 1.00 67.19 179 GLY A C 1
ATOM 1343 O O . GLY A 1 179 ? 40.412 -3.881 8.555 1.00 67.19 179 GLY A O 1
ATOM 1344 N N . PRO A 1 180 ? 40.739 -3.680 10.775 1.00 59.44 180 PRO A N 1
ATOM 1345 C CA . PRO A 1 180 ? 41.891 -2.802 10.652 1.00 59.44 180 PRO A CA 1
ATOM 1346 C C . PRO A 1 180 ? 42.973 -3.451 9.786 1.00 59.44 180 PRO A C 1
ATOM 1348 O O . PRO A 1 180 ? 43.507 -4.515 10.105 1.00 59.44 180 PRO A O 1
ATOM 1351 N N . CYS A 1 181 ? 43.293 -2.776 8.683 1.00 55.41 181 CYS A N 1
ATOM 1352 C CA . CYS A 1 181 ? 44.426 -3.083 7.828 1.00 55.41 181 CYS A CA 1
ATOM 1353 C C . CYS A 1 181 ? 45.698 -2.990 8.683 1.00 55.41 181 CYS A C 1
ATOM 1355 O O . CYS A 1 181 ? 46.110 -1.902 9.087 1.00 55.41 181 CYS A O 1
ATOM 1357 N N . ALA A 1 182 ? 46.298 -4.139 8.992 1.00 53.94 182 ALA A N 1
ATOM 1358 C CA . ALA A 1 182 ? 47.608 -4.215 9.615 1.00 53.94 182 ALA A CA 1
ATOM 1359 C C . ALA A 1 182 ? 48.647 -3.622 8.650 1.00 53.94 182 ALA A C 1
ATOM 1361 O O . ALA A 1 182 ? 49.044 -4.262 7.679 1.00 53.94 182 ALA A O 1
ATOM 1362 N N . ALA A 1 183 ? 49.068 -2.384 8.906 1.00 54.12 183 ALA A N 1
ATOM 1363 C CA . ALA A 1 183 ? 50.278 -1.828 8.321 1.00 54.12 183 ALA A CA 1
ATOM 1364 C C . ALA A 1 183 ? 51.471 -2.336 9.140 1.00 54.12 183 ALA A C 1
ATOM 1366 O O . ALA A 1 183 ? 51.678 -1.935 10.285 1.00 54.12 183 ALA A O 1
ATOM 1367 N N . LEU A 1 184 ? 52.217 -3.263 8.547 1.00 63.09 184 LEU A N 1
ATOM 1368 C CA . LEU A 1 184 ? 53.474 -3.801 9.051 1.00 63.09 184 LEU A CA 1
ATOM 1369 C C . LEU A 1 184 ? 54.528 -3.608 7.951 1.00 63.09 184 LEU A C 1
ATOM 1371 O O . LEU A 1 184 ? 54.256 -3.927 6.794 1.00 63.09 184 LEU A O 1
ATOM 1375 N N . HIS A 1 185 ? 55.714 -3.149 8.367 1.00 54.44 185 HIS A N 1
ATOM 1376 C CA . HIS A 1 185 ? 56.950 -2.881 7.604 1.00 54.44 185 HIS A CA 1
ATOM 1377 C C . HIS A 1 185 ? 57.001 -1.506 6.900 1.00 54.44 185 HIS A C 1
ATOM 1379 O O . HIS A 1 185 ? 56.066 -1.135 6.204 1.00 54.44 185 HIS A O 1
ATOM 1385 N N . ALA A 1 186 ? 58.051 -0.689 7.035 1.00 60.59 186 ALA A N 1
ATOM 1386 C CA . ALA A 1 186 ? 59.418 -0.886 7.533 1.00 60.59 186 ALA A CA 1
ATOM 1387 C C . ALA A 1 186 ? 59.950 0.401 8.189 1.00 60.59 186 ALA A C 1
ATOM 1389 O O . ALA A 1 186 ? 59.399 1.483 7.882 1.00 60.59 186 ALA A O 1
#

Foldseek 3Di:
DDDDDDDDDDDPDPPDDDPDPPPPPPPPQQKFKQDLQLDGDRDDLVNLLVLLVVLAETEMEGAAPDLVVVLVSVVSNVDDPVLSVLQSDPPDDFDKDADPPGIWTWDWFQAPPRDTKIWIWDDGPRYIYIHTHHDPVRCSVVSNVNSVVVVVCVVDVDDDDDDPPPPRVVVVVVVPDPDDDDDDDD